Protein 7DE7 (pdb70)

Secondary structure (DSSP, 8-state):
-HHHHHHHHHHHHHHHHHHHHHS-HHHHHHHHHHHHHHHHH--HHHHHHHHHHH--STGGGGHHHHHHTTS-GGGHHHHHHHHHHHHHHHHHHHHT-/-HHHHHHHHHHHHHHHHHHHHHS-HHHHHHHHHHHHHHHHH--HHHHHHHHHHH--SHHHHTHHHHHHTTS-GGGHHHHHHHHHHHHHHHHH-

Sequence (190 aa):
VNEQVQAWESRRPLIQDLARRLLTDDEVLAVTRHCSRYVHEGGVEDLVRPLLAILDRPTKLLLLRDIRSVVAPTDLGRFDSMVVMPVELEAFEALKSRVNEQVQAWESRRPLIQDLARRLLTDDEVLAVTRHCSRYVHEGGVEDLVRPLLAILDRPTKLLLLRDIRSVVAPTDLGRFDSMVMPVELEAFEA

Nearest PDB structures (foldseek):
  7de7-assembly2_B  TM=1.011E+00  e=5.079E-13  Mus musculus
  7de7-assembly1_A  TM=1.005E+00  e=4.837E-12  Mus musculus
  3k1r-assembly1_A  TM=8.631E-01  e=5.312E-01  Homo sapiens
  2kbr-assembly1_A  TM=7.912E-01  e=6.217E-01  Homo sapiens
  2lsr-assembly1_A  TM=6.214E-01  e=5.598E-01  Homo sapiens

B-factor: mean 22.93, std 10.59, range [11.7, 83.51]

Foldseek 3Di:
DVVLQVLCVVCVVVLLVLCVVPAPPVVSVVLNVLLNCCLVPNDVVSSVPVQCVRQPALSSCVSVVSSLSSHDPVCNVVNCVRCVVVNVVNVVVVVVD/DVVLQVLCVVCVVVLLVLCVVPAPVVLSVVLNVLLNCCLVPNDLVSNQPVQCVRQPALSSCVSVVSSLSSHDPVCNVVNCVRCVVVVVVNVVD

Solvent-accessible surface area: 9805 Å² total; per-residue (Å²): 74,104,70,24,17,53,13,4,86,38,7,86,87,76,2,60,74,54,0,153,180,47,15,84,80,117,53,15,84,30,1,26,151,47,0,37,72,5,3,97,134,27,40,10,82,69,0,0,134,32,0,45,78,27,5,74,148,35,70,38,21,65,1,7,52,17,0,17,3,0,0,18,36,135,32,4,57,114,1,22,60,42,1,72,84,43,41,88,100,8,21,92,44,104,118,103,119,77,101,57,20,22,64,16,7,112,43,10,90,88,56,0,63,65,59,0,150,180,52,17,86,78,121,50,8,80,32,0,4,160,52,0,35,74,4,4,106,132,26,38,10,84,70,0,0,132,27,0,44,80,28,2,99,142,63,72,33,22,75,0,8,55,5,0,18,3,0,0,20,28,135,34,5,55,119,2,19,60,45,2,60,79,46,46,99,125,27,69,95,105

Radius of gyration: 16.09 Å; Cα contacts (8 Å, |Δi|>4): 169; chains: 2; bounding box: 36×42×38 Å

InterPro domains:
  IPR001478 PDZ domain [PF00595] (87-161)
  IPR001478 PDZ domain [PF00595] (222-288)
  IPR001478 PDZ domain [PF00595] (859-930)
  IPR001478 PDZ domain [PS50106] (86-156)
  IPR001478 PDZ domain [PS50106] (210-279)
  IPR001478 PDZ domain [PS50106] (858-930)
  IPR001478 PDZ domain [SM00228] (95-167)
  IPR001478 PDZ domain [SM00228] (220-292)
  IPR001478 PDZ domain [SM00228] (866-947)
  IPR036034 PDZ superfamily [G3DSA:2.30.42.10] (73-188)
  IPR036034 PDZ superfamily [G3DSA:2.30.42.10] (192-314)
  IPR036034 PDZ superfamily [G3DSA:2.30.42.10] (846-949)
  IPR036034 PDZ superfamily [SSF50156] (80-181)
  IPR036034 PDZ superfamily [SSF50156] (203-307)
  IPR036034 PDZ superfamily [SSF50156] (850-946)
  IPR042786 PDZD7, Harmonin N-like domain [cd07358] (554-631)
  IPR051844 Sensory Perception USH2 Complex Protein [PTHR23116] (1-946)

GO terms:
  GO:0032420 stereocilium (C, IDA)
  GO:0002141 stereocilia ankle link (C, IDA)
  GO:0002142 stereocilia ankle link complex (C, IDA)
  GO:0005515 protein binding (F, IPI)
  GO:1990696 USH2 complex (C, IDA)
  GO:0045184 establishment of protein localization (P, IMP)
  GO:0050910 detection of mechanical stimulus involved in sensory perception of sound (P, IMP)
  GO:0060088 auditory receptor cell stereocilium organization (P, IMP)
  GO:0060117 auditory receptor cell development (P, IMP)
  GO:0042802 identical protein binding (F, IPI)

Structure (mmCIF, N/CA/C/O backbone):
data_7DE7
#
_entry.id   7DE7
#
_cell.length_a   32.782
_cell.length_b   75.005
_cell.length_c   42.939
_cell.angle_alpha   90.000
_cell.angle_beta   103.100
_cell.angle_gamma   90.000
#
_symmetry.space_group_name_H-M   'P 1 21 1'
#
loop_
_entity.id
_entity.type
_entity.pdbx_description
1 polymer 'PDZ domain-containing protein 7'
2 non-polymer (2R)-2-{[(2R)-2-{[(2S)-2-{[(2R)-2-hydroxypropyl]oxy}propyl]oxy}propyl]oxy}propan-1-ol
3 water water
#
loop_
_atom_site.group_PDB
_atom_site.id
_atom_site.type_symbol
_atom_site.label_atom_id
_atom_site.label_alt_id
_atom_site.label_comp_id
_atom_site.label_asym_id
_atom_site.label_entity_id
_atom_site.label_seq_id
_atom_site.pdbx_PDB_ins_code
_atom_site.Cartn_x
_atom_site.Cartn_y
_atom_site.Cartn_z
_atom_site.occupancy
_atom_site.B_iso_or_equiv
_atom_site.auth_seq_id
_atom_site.auth_comp_id
_atom_site.auth_asym_id
_atom_site.auth_atom_id
_atom_site.pdbx_PDB_model_num
ATOM 1 N N . VAL A 1 6 ? -4.525 75.754 -0.040 1.00 75.39 547 VAL A N 1
ATOM 2 C CA . VAL A 1 6 ? -3.113 75.366 -0.311 1.00 46.06 547 VAL A CA 1
ATOM 3 C C . VAL A 1 6 ? -2.265 76.474 0.243 1.00 31.01 547 VAL A C 1
ATOM 4 O O . VAL A 1 6 ? -1.679 76.224 1.231 1.00 22.87 547 VAL A O 1
ATOM 6 N N . ASN A 1 7 ? -2.495 77.709 -0.227 1.00 47.00 548 ASN A N 1
ATOM 7 C CA . ASN A 1 7 ? -1.568 78.821 0.080 1.00 35.39 548 ASN A CA 1
ATOM 8 C C . ASN A 1 7 ? -1.250 78.974 1.566 1.00 24.54 548 ASN A C 1
ATOM 9 O O . ASN A 1 7 ? -0.097 78.985 1.846 1.00 24.32 548 ASN A O 1
ATOM 14 N N . GLU A 1 8 ? -2.238 79.025 2.455 1.00 21.48 549 GLU A N 1
ATOM 15 C CA . GLU A 1 8 ? -1.867 79.221 3.877 1.00 19.01 549 GLU A CA 1
ATOM 16 C C . GLU A 1 8 ? -1.115 77.992 4.389 1.00 18.65 549 GLU A C 1
ATOM 17 O O . GLU A 1 8 ? -0.227 78.149 5.205 1.00 19.73 549 GLU A O 1
ATOM 23 N N . GLN A 1 9 ? -1.551 76.813 3.965 1.00 17.49 550 GLN A N 1
ATOM 24 C CA . GLN A 1 9 ? -0.890 75.551 4.378 1.00 14.83 550 GLN A CA 1
ATOM 25 C C . GLN A 1 9 ? 0.511 75.463 3.763 1.00 15.46 550 GLN A C 1
ATOM 26 O O . GLN A 1 9 ? 1.417 75.018 4.424 1.00 17.44 550 GLN A O 1
ATOM 32 N N . VAL A 1 10 ? 0.626 75.872 2.505 1.00 18.01 551 VAL A N 1
ATOM 33 C CA . VAL A 1 10 ? 1.958 75.893 1.844 1.00 18.08 551 VAL A CA 1
ATOM 34 C C . VAL A 1 10 ? 2.868 76.880 2.572 1.00 18.49 551 VAL A C 1
ATOM 35 O O . VAL A 1 10 ? 4.012 76.568 2.773 1.00 15.70 551 VAL A O 1
ATOM 39 N N . GLN A 1 11 ? 2.320 78.026 2.942 1.00 17.30 552 GLN A N 1
ATOM 40 C CA . GLN A 1 11 ? 3.125 79.008 3.693 1.00 17.44 552 GLN A CA 1
ATOM 41 C C . GLN A 1 11 ? 3.535 78.423 5.045 1.00 18.60 552 GLN A C 1
ATOM 42 O O . GLN A 1 11 ? 4.666 78.611 5.439 1.00 18.57 552 GLN A O 1
ATOM 48 N N . ALA A 1 12 ? 2.605 77.747 5.714 1.00 14.92 553 ALA A N 1
ATOM 49 C CA . ALA A 1 12 ? 2.938 77.146 7.003 1.00 14.49 553 ALA A CA 1
ATOM 50 C C . ALA A 1 12 ? 4.021 76.094 6.851 1.00 17.60 553 ALA A C 1
ATOM 51 O O . ALA A 1 12 ? 4.911 75.981 7.701 1.00 15.88 553 ALA A O 1
ATOM 53 N N . TRP A 1 13 ? 3.937 75.298 5.785 1.00 17.71 554 TRP A N 1
ATOM 54 C CA . TRP A 1 13 ? 4.945 74.277 5.514 1.00 15.51 554 TRP A CA 1
ATOM 55 C C . TRP A 1 13 ? 6.290 74.910 5.196 1.00 18.54 554 TRP A C 1
ATOM 56 O O . TRP A 1 13 ? 7.324 74.488 5.720 1.00 17.07 554 TRP A O 1
ATOM 67 N N . GLU A 1 14 ? 6.299 75.941 4.356 1.00 15.71 555 GLU A N 1
ATOM 68 C CA . GLU A 1 14 ? 7.582 76.538 3.997 1.00 16.63 555 GLU A CA 1
ATOM 69 C C . GLU A 1 14 ? 8.262 77.170 5.203 1.00 19.28 555 GLU A C 1
ATOM 70 O O . GLU A 1 14 ? 9.496 77.138 5.305 1.00 19.57 555 GLU A O 1
ATOM 76 N N . SER A 1 15 ? 7.482 77.696 6.147 1.00 16.62 556 SER A N 1
ATOM 77 C CA . SER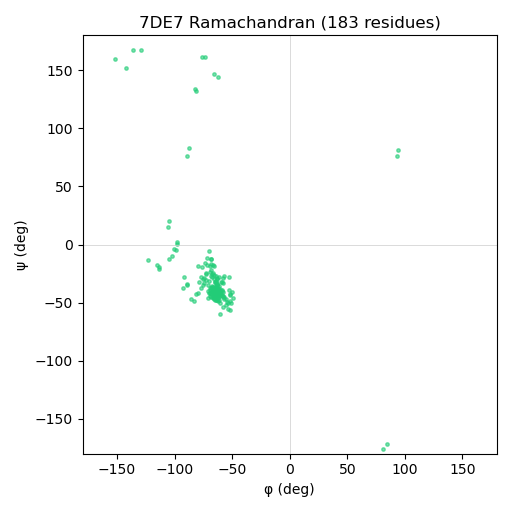 A 1 15 ? 8.058 78.290 7.347 1.00 17.67 556 SER A CA 1
ATOM 78 C C . SER A 1 15 ? 8.514 77.252 8.364 1.00 19.01 556 SER A C 1
ATOM 79 O O . SER A 1 15 ? 9.424 77.531 9.152 1.00 20.36 556 SER A O 1
ATOM 82 N N . ARG A 1 16 ? 7.892 76.068 8.386 1.00 15.69 557 ARG A N 1
ATOM 83 C CA . ARG A 1 16 ? 8.249 75.045 9.361 1.00 14.86 557 ARG A CA 1
ATOM 84 C C . ARG A 1 16 ? 9.111 73.932 8.789 1.00 16.86 557 ARG A C 1
ATOM 85 O O . ARG A 1 16 ? 9.631 73.117 9.564 1.00 17.91 557 ARG A O 1
ATOM 93 N N . ARG A 1 17 ? 9.274 73.886 7.469 1.00 18.91 558 ARG A N 1
ATOM 94 C CA . ARG A 1 17 ? 10.101 72.861 6.842 1.00 18.26 558 ARG A CA 1
ATOM 95 C C . ARG A 1 17 ? 11.499 72.758 7.439 1.00 20.33 558 ARG A C 1
ATOM 96 O O . ARG A 1 17 ? 11.954 71.623 7.663 1.00 17.73 558 ARG A O 1
ATOM 104 N N . PRO A 1 18 ? 12.218 73.856 7.734 1.00 24.00 559 PRO A N 1
ATOM 105 C CA . PRO A 1 18 ? 13.550 73.691 8.344 1.00 18.51 559 PRO A CA 1
ATOM 106 C C . PRO A 1 18 ? 13.535 72.977 9.682 1.00 19.23 559 PRO A C 1
ATOM 107 O O . PRO A 1 18 ? 14.431 72.164 9.941 1.00 18.81 559 PRO A O 1
ATOM 111 N N . LEU A 1 19 ? 12.549 73.262 10.541 1.00 18.76 560 LEU A N 1
ATOM 112 C CA . LEU A 1 19 ? 12.426 72.554 11.812 1.00 16.62 560 LEU A CA 1
ATOM 113 C C . LEU A 1 19 ? 12.045 71.098 11.593 1.00 19.81 560 LEU A C 1
ATOM 114 O O . LEU A 1 19 ? 12.602 70.194 12.230 1.00 17.28 560 LEU A O 1
ATOM 119 N N . ILE A 1 20 ? 11.073 70.857 10.723 1.00 16.71 561 ILE A N 1
ATOM 120 C CA . ILE A 1 20 ? 10.587 69.469 10.503 1.00 16.97 561 ILE A CA 1
ATOM 121 C C . ILE A 1 20 ? 11.725 68.635 9.917 1.00 17.09 561 ILE A C 1
ATOM 122 O O . ILE A 1 20 ? 11.968 67.557 10.416 1.00 17.23 561 ILE A O 1
ATOM 127 N N . GLN A 1 21 ? 12.391 69.173 8.902 1.00 15.73 562 GLN A N 1
ATOM 128 C CA . GLN A 1 21 ? 13.460 68.415 8.261 1.00 18.99 562 GLN A CA 1
ATOM 129 C C . GLN A 1 21 ? 14.636 68.217 9.198 1.00 15.77 562 GLN A C 1
ATOM 130 O O . GLN A 1 21 ? 15.259 67.143 9.196 1.00 17.29 562 GLN A O 1
ATOM 136 N N . ASP A 1 22 ? 14.946 69.217 10.027 1.00 13.49 563 ASP A N 1
ATOM 137 C CA . ASP A 1 22 ? 16.059 69.053 10.963 1.00 19.33 563 ASP A CA 1
ATOM 138 C C . ASP A 1 22 ? 15.749 67.976 11.999 1.00 17.61 563 ASP A C 1
ATOM 139 O O . ASP A 1 22 ? 16.578 67.100 12.271 1.00 19.29 563 ASP A O 1
ATOM 144 N N . LEU A 1 23 ? 14.550 68.013 12.585 1.00 16.53 564 LEU A N 1
ATOM 145 C CA . LEU A 1 23 ? 14.190 66.975 13.543 1.00 16.42 564 LEU A CA 1
ATOM 146 C C . LEU A 1 23 ? 14.094 65.612 12.864 1.00 20.18 564 LEU A C 1
ATOM 147 O O . LEU A 1 23 ? 14.540 64.597 13.418 1.00 16.97 564 LEU A O 1
ATOM 152 N N . ALA A 1 24 ? 13.514 65.569 11.659 1.00 15.53 565 ALA A N 1
ATOM 153 C CA . ALA A 1 24 ? 13.370 64.297 10.961 1.00 16.39 565 ALA A CA 1
ATOM 154 C C . ALA A 1 24 ? 14.722 63.644 10.739 1.00 18.05 565 ALA A C 1
ATOM 155 O O . ALA A 1 24 ? 14.861 62.426 10.888 1.00 19.78 565 ALA A O 1
ATOM 157 N N . ARG A 1 25 ? 15.737 64.442 10.397 1.00 15.51 566 ARG A N 1
ATOM 158 C CA . ARG A 1 25 ? 17.034 63.853 10.093 1.00 16.73 566 ARG A CA 1
ATOM 159 C C . ARG A 1 25 ? 17.716 63.347 11.352 1.00 21.02 566 ARG A C 1
ATOM 160 O O . ARG A 1 25 ? 18.556 62.442 11.273 1.00 25.09 566 ARG A O 1
ATOM 168 N N . ARG A 1 26 ? 17.366 63.903 12.515 1.00 17.46 567 ARG A N 1
ATOM 169 C CA . ARG A 1 26 ? 17.908 63.400 13.770 1.00 20.05 567 ARG A CA 1
ATOM 170 C C . ARG A 1 26 ? 17.257 62.092 14.201 1.00 24.36 567 ARG A C 1
ATOM 171 O O . ARG A 1 26 ? 17.834 61.369 15.017 1.00 25.67 567 ARG A O 1
ATOM 179 N N . LEU A 1 27 ? 16.072 61.774 13.674 1.00 20.80 568 LEU A N 1
ATOM 180 C CA . LEU A 1 27 ? 15.320 60.603 14.102 1.00 20.24 568 LEU A CA 1
ATOM 181 C C . LEU A 1 27 ? 15.180 59.522 13.041 1.00 21.61 568 LEU A C 1
ATOM 182 O O . LEU A 1 27 ? 14.917 58.366 13.398 1.00 23.59 568 LEU A O 1
ATOM 187 N N . LEU A 1 28 ? 15.336 59.861 11.762 1.00 16.70 569 LEU A N 1
ATOM 188 C CA . LEU A 1 28 ? 15.017 58.968 10.653 1.00 19.99 569 LEU A CA 1
ATOM 189 C C . LEU A 1 28 ? 16.201 58.896 9.706 1.00 21.57 569 LEU A C 1
ATOM 190 O O . LEU A 1 28 ? 17.117 59.712 9.771 1.00 20.10 569 LEU A O 1
ATOM 195 N N . THR A 1 29 ? 16.159 57.926 8.800 1.00 18.82 570 THR A N 1
ATOM 196 C CA . THR A 1 29 ? 17.160 57.864 7.742 1.00 19.98 570 THR A CA 1
ATOM 197 C C . THR A 1 29 ? 16.890 58.954 6.708 1.00 19.50 570 THR A C 1
ATOM 198 O O . THR A 1 29 ? 15.795 59.517 6.639 1.00 18.89 570 THR A O 1
ATOM 202 N N . ASP A 1 30 ? 17.916 59.274 5.909 1.00 18.77 571 ASP A N 1
ATOM 203 C CA . ASP A 1 30 ? 17.730 60.290 4.874 1.00 18.02 571 ASP A CA 1
ATOM 204 C C . ASP A 1 30 ? 16.618 59.909 3.905 1.00 21.66 571 ASP A C 1
ATOM 205 O O . ASP A 1 30 ? 15.850 60.774 3.468 1.00 19.68 571 ASP A O 1
ATOM 210 N N . ASP A 1 31 ? 16.524 58.624 3.543 1.00 20.56 572 ASP A N 1
ATOM 211 C CA . ASP A 1 31 ? 15.444 58.201 2.655 1.00 21.08 572 ASP A CA 1
ATOM 212 C C . ASP A 1 31 ? 14.088 58.446 3.301 1.00 17.49 572 ASP A C 1
ATOM 213 O O . ASP A 1 31 ? 13.125 58.832 2.623 1.00 19.60 572 ASP A O 1
ATOM 218 N N . GLU A 1 32 ? 13.994 58.228 4.612 1.00 16.14 573 GLU A N 1
ATOM 219 C CA . GLU A 1 32 ? 12.728 58.476 5.298 1.00 17.83 573 GLU A CA 1
ATOM 220 C C . GLU A 1 32 ? 12.446 59.971 5.395 1.00 16.83 573 GLU A C 1
ATOM 221 O O . GLU A 1 32 ? 11.285 60.391 5.344 1.00 15.65 573 GLU A O 1
ATOM 227 N N . VAL A 1 33 ? 13.487 60.790 5.561 1.00 15.95 574 VAL A N 1
ATOM 228 C CA . VAL A 1 33 ? 13.278 62.240 5.583 1.00 15.79 574 VAL A CA 1
ATOM 229 C C . VAL A 1 33 ? 12.729 62.710 4.244 1.00 17.20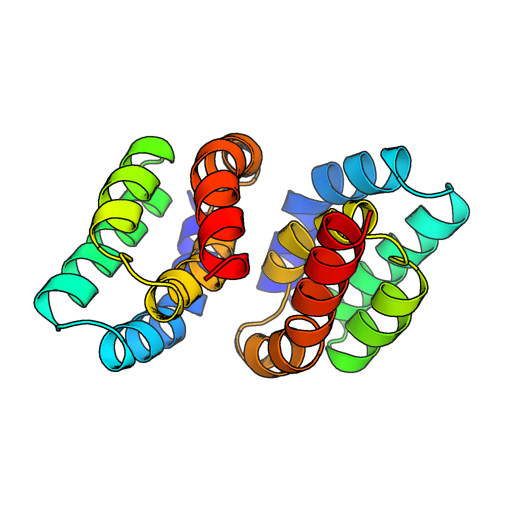 574 VAL A C 1
ATOM 230 O O . VAL A 1 33 ? 11.807 63.531 4.184 1.00 17.04 574 VAL A O 1
ATOM 234 N N . LEU A 1 34 ? 13.280 62.187 3.149 1.00 17.37 575 LEU A N 1
ATOM 235 C CA . LEU A 1 34 ? 12.757 62.518 1.827 1.00 16.02 575 LEU A CA 1
ATOM 236 C C . LEU A 1 34 ? 11.297 62.090 1.683 1.00 19.44 575 LEU A C 1
ATOM 237 O O . LEU A 1 34 ? 10.483 62.823 1.112 1.00 18.59 575 LEU A O 1
ATOM 242 N N . ALA A 1 35 ? 10.942 60.906 2.192 1.00 17.05 576 ALA A N 1
ATOM 243 C CA . ALA A 1 35 ? 9.545 60.477 2.124 1.00 17.91 576 ALA A CA 1
ATOM 244 C C . ALA A 1 35 ? 8.639 61.409 2.924 1.00 18.43 576 ALA A C 1
ATOM 245 O O . ALA A 1 35 ? 7.592 61.844 2.431 1.00 19.26 576 ALA A O 1
ATOM 247 N N . VAL A 1 36 ? 9.015 61.734 4.150 1.00 16.53 577 VAL A N 1
ATOM 248 C CA . VAL A 1 36 ? 8.210 62.674 4.975 1.00 16.44 577 VAL A CA 1
ATOM 249 C C . VAL A 1 36 ? 8.060 64.006 4.228 1.00 17.45 577 VAL A C 1
ATOM 250 O O . VAL A 1 36 ? 6.958 64.521 4.172 1.00 17.80 577 VAL A O 1
ATOM 254 N N . THR A 1 37 ? 9.172 64.509 3.701 1.00 17.05 578 THR A N 1
ATOM 255 C CA . THR A 1 37 ? 9.110 65.783 2.993 1.00 14.08 578 THR A CA 1
ATOM 256 C C . THR A 1 37 ? 8.138 65.710 1.823 1.00 16.15 578 THR A C 1
ATOM 257 O O . THR A 1 37 ? 7.345 66.631 1.601 1.00 18.92 578 THR A O 1
ATOM 261 N N . ARG A 1 38 ? 8.179 64.615 1.068 1.00 17.44 579 ARG A N 1
ATOM 262 C CA . ARG A 1 38 ? 7.302 64.481 -0.090 1.00 16.38 579 ARG A CA 1
ATOM 263 C C . ARG A 1 38 ? 5.843 64.383 0.327 1.00 16.41 579 ARG A C 1
ATOM 264 O O . ARG A 1 38 ? 4.967 64.969 -0.322 1.00 19.32 579 ARG A O 1
ATOM 272 N N . HIS A 1 39 ? 5.557 63.648 1.404 1.00 15.01 580 HIS A N 1
ATOM 273 C CA . HIS A 1 39 ? 4.168 63.549 1.858 1.00 13.69 580 HIS A CA 1
ATOM 274 C C . HIS A 1 39 ? 3.636 64.892 2.330 1.00 16.77 580 HIS A C 1
ATOM 275 O O . HIS A 1 39 ? 2.482 65.243 2.050 1.00 18.07 580 HIS A O 1
ATOM 282 N N . CYS A 1 40 ? 4.449 65.638 3.055 1.00 15.63 581 CYS A N 1
ATOM 283 C CA . CYS A 1 40 ? 3.995 66.952 3.561 1.00 13.24 581 CYS A CA 1
ATOM 284 C C . CYS A 1 40 ? 3.767 67.920 2.398 1.00 18.26 581 CYS A C 1
ATOM 285 O O . CYS A 1 40 ? 2.771 68.621 2.405 1.00 18.76 581 CYS A O 1
ATOM 288 N N . SER A 1 41 ? 4.719 67.963 1.473 1.00 15.73 582 SER A N 1
ATOM 289 C CA . SER A 1 41 ? 4.577 68.865 0.336 1.00 14.25 582 SER A CA 1
ATOM 290 C C . SER A 1 41 ? 3.353 68.506 -0.500 1.00 15.93 582 SER A C 1
ATOM 291 O O . SER A 1 41 ? 2.554 69.381 -0.857 1.00 16.77 582 SER A O 1
ATOM 294 N N . ARG A 1 42 ? 3.164 67.215 -0.789 1.00 16.22 583 ARG A N 1
ATOM 295 C CA . ARG A 1 42 ? 1.990 66.817 -1.554 1.00 17.34 583 ARG A CA 1
ATOM 296 C C . ARG A 1 42 ? 0.721 67.255 -0.851 1.00 16.11 583 ARG A C 1
ATOM 297 O O . ARG A 1 42 ? -0.195 67.785 -1.488 1.00 18.02 583 ARG A O 1
ATOM 305 N N . TYR A 1 43 ? 0.655 67.057 0.470 1.00 14.81 584 TYR A N 1
ATOM 306 C CA . TYR A 1 43 ? -0.568 67.410 1.185 1.00 12.30 584 TYR A CA 1
ATOM 307 C C . TYR A 1 43 ? -0.843 68.907 1.085 1.00 14.03 584 TYR A C 1
ATOM 308 O O . TYR A 1 43 ? -1.974 69.320 0.807 1.00 16.10 584 TYR A O 1
ATOM 317 N N . VAL A 1 44 ? 0.144 69.735 1.345 1.00 15.03 585 VAL A N 1
ATOM 318 C CA . VAL A 1 44 ? -0.171 71.192 1.407 1.00 15.12 585 VAL A CA 1
ATOM 319 C C . VAL A 1 44 ? -0.560 71.723 0.026 1.00 17.20 585 VAL A C 1
ATOM 320 O O . VAL A 1 44 ? -1.293 72.659 -0.027 1.00 18.18 585 VAL A O 1
ATOM 324 N N . HIS A 1 45 ? -0.047 71.101 -1.026 1.00 16.32 586 HIS A N 1
ATOM 325 C CA . HIS A 1 45 ? -0.316 71.584 -2.393 1.00 16.50 586 HIS A CA 1
ATOM 326 C C . HIS A 1 45 ? -1.544 70.913 -3.022 1.00 21.80 586 HIS A C 1
ATOM 327 O O . HIS A 1 45 ? -2.141 71.525 -3.887 1.00 21.01 586 HIS A O 1
ATOM 334 N N . GLU A 1 46 ? -1.870 69.695 -2.620 1.00 17.65 587 GLU A N 1
ATOM 335 C CA . GLU A 1 46 ? -2.942 68.926 -3.297 1.00 18.05 587 GLU A CA 1
ATOM 336 C C . GLU A 1 46 ? -4.056 68.480 -2.338 1.00 22.42 587 GLU A C 1
ATOM 337 O O . GLU A 1 46 ? -5.081 68.037 -2.830 1.00 21.37 587 GLU A O 1
ATOM 343 N N . GLY A 1 47 ? -3.835 68.576 -1.033 1.00 16.83 588 GLY A N 1
ATOM 344 C CA . GLY A 1 47 ? -4.859 68.158 -0.093 1.00 20.08 588 GLY A CA 1
ATOM 345 C C . GLY A 1 47 ? -4.884 66.658 0.128 1.00 18.00 588 GLY A C 1
ATOM 346 O O . GLY A 1 47 ? -4.071 65.900 -0.393 1.00 20.18 588 GLY A O 1
ATOM 347 N N . GLY A 1 48 ? -5.864 66.224 0.925 1.00 16.94 589 GLY A N 1
ATOM 348 C CA . GLY A 1 48 ? -6.046 64.815 1.230 1.00 17.91 589 GLY A CA 1
ATOM 349 C C . GLY A 1 48 ? -5.357 64.405 2.517 1.00 16.54 589 GLY A C 1
ATOM 350 O O . GLY A 1 48 ? -4.244 63.872 2.475 1.00 16.91 589 GLY A O 1
ATOM 351 N N . VAL A 1 49 ? -5.988 64.655 3.668 1.00 17.58 590 VAL A N 1
ATOM 352 C CA . VAL A 1 49 ? -5.243 64.504 4.918 1.00 15.56 590 VAL A CA 1
ATOM 353 C C . VAL A 1 49 ? -5.043 63.026 5.260 1.00 17.50 590 VAL A C 1
ATOM 354 O O . VAL A 1 49 ? -4.046 62.662 5.891 1.00 15.68 590 VAL A O 1
ATOM 358 N N . GLU A 1 50 ? -5.944 62.131 4.857 1.00 16.54 591 GLU A N 1
ATOM 359 C CA . GLU A 1 50 ? -5.710 60.694 5.150 1.00 14.81 591 GLU A CA 1
ATOM 360 C C . GLU A 1 50 ? -4.442 60.192 4.445 1.00 18.39 591 GLU A C 1
ATOM 361 O O . GLU A 1 50 ? -3.739 59.390 5.018 1.00 19.68 591 GLU A O 1
ATOM 367 N N . ASP A 1 51 ? -4.184 60.695 3.243 1.00 17.26 592 ASP A N 1
ATOM 368 C CA . ASP A 1 51 ? -3.008 60.271 2.448 1.00 19.08 592 ASP A CA 1
ATOM 369 C C . ASP A 1 51 ? -1.728 60.861 3.035 1.00 19.25 592 ASP A C 1
ATOM 370 O O . ASP A 1 51 ? -0.675 60.395 2.670 1.00 18.71 592 ASP A O 1
ATOM 375 N N . LEU A 1 52 ? -1.851 61.864 3.885 1.00 15.78 593 LEU A N 1
ATOM 376 C CA . LEU A 1 52 ? -0.661 62.380 4.602 1.00 16.00 593 LEU A CA 1
ATOM 377 C C . LEU A 1 52 ? -0.405 61.507 5.832 1.00 19.10 593 LEU A C 1
ATOM 378 O O . LEU A 1 52 ? 0.686 61.016 5.985 1.00 17.38 593 LEU A O 1
ATOM 383 N N . VAL A 1 53 ? -1.458 61.260 6.607 1.00 16.68 594 VAL A N 1
ATOM 384 C CA . VAL A 1 53 ? -1.263 60.588 7.917 1.00 14.34 594 VAL A CA 1
ATOM 385 C C . VAL A 1 53 ? -0.892 59.109 7.772 1.00 15.28 594 VAL A C 1
ATOM 386 O O . VAL A 1 53 ? -0.007 58.666 8.473 1.00 16.81 594 VAL A O 1
ATOM 390 N N . ARG A 1 54 ? -1.602 58.401 6.917 1.00 16.86 595 ARG A N 1
ATOM 391 C CA . ARG A 1 54 ? -1.377 56.944 6.813 1.00 18.32 595 ARG A CA 1
ATOM 392 C C . ARG A 1 54 ? 0.107 56.605 6.596 1.00 19.92 595 ARG A C 1
ATOM 393 O O . ARG A 1 54 ? 0.644 55.849 7.384 1.00 20.06 595 ARG A O 1
ATOM 401 N N . PRO A 1 55 ? 0.807 57.123 5.568 1.00 21.62 596 PRO A N 1
ATOM 402 C CA . PRO A 1 55 ? 2.222 56.828 5.436 1.00 21.56 596 PRO A CA 1
ATOM 403 C C . PRO A 1 55 ? 3.120 57.356 6.568 1.00 18.81 596 PRO A C 1
ATOM 404 O O . PRO A 1 55 ? 4.076 56.741 6.872 1.00 17.31 596 PRO A O 1
ATOM 408 N N . LEU A 1 56 ? 2.748 58.484 7.161 1.00 17.35 597 LEU A N 1
ATOM 409 C CA . LEU A 1 56 ? 3.541 59.000 8.302 1.00 18.03 597 LEU A CA 1
ATOM 410 C C . LEU A 1 56 ? 3.460 58.027 9.489 1.00 17.81 597 LEU A C 1
ATOM 411 O O . LEU A 1 56 ? 4.442 57.809 10.122 1.00 17.91 597 LEU A O 1
ATOM 416 N N . LEU A 1 57 ? 2.288 57.460 9.728 1.00 16.49 598 LEU A N 1
ATOM 417 C CA . LEU A 1 57 ? 2.151 56.557 10.892 1.00 16.69 598 LEU A CA 1
ATOM 418 C C . LEU A 1 57 ? 2.970 55.276 10.683 1.00 18.85 598 LEU A C 1
ATOM 419 O O . LEU A 1 57 ? 3.405 54.697 11.654 1.00 19.13 598 LEU A O 1
ATOM 424 N N . ALA A 1 58 ? 3.215 54.924 9.428 1.00 18.81 599 ALA A N 1
ATOM 425 C CA . ALA A 1 58 ? 4.067 53.752 9.146 1.00 17.47 599 ALA A CA 1
ATOM 426 C C . ALA A 1 58 ? 5.549 54.104 9.310 1.00 19.72 599 ALA A C 1
ATOM 427 O O . ALA A 1 58 ? 6.304 53.250 9.734 1.00 22.10 599 ALA A O 1
ATOM 429 N N . ILE A 1 59 ? 5.911 55.342 9.010 1.00 17.82 600 ILE A N 1
ATOM 430 C CA . ILE A 1 59 ? 7.306 55.747 9.185 1.00 14.51 600 ILE A CA 1
ATOM 431 C C . ILE A 1 59 ? 7.606 56.064 10.640 1.00 16.10 600 ILE A C 1
ATOM 432 O O . ILE A 1 59 ? 8.681 55.728 11.159 1.00 18.06 600 ILE A O 1
ATOM 437 N N . LEU A 1 60 ? 6.688 56.759 11.308 1.00 13.38 601 LEU A N 1
ATOM 438 C CA . LEU A 1 60 ? 6.927 57.236 12.667 1.00 14.70 601 LEU A CA 1
ATOM 439 C C . LEU A 1 60 ? 6.495 56.112 13.604 1.00 16.17 601 LEU A C 1
ATOM 440 O O . LEU A 1 60 ? 5.381 56.078 14.132 1.00 19.47 601 LEU A O 1
ATOM 445 N N . ASP A 1 61 ? 7.411 55.165 13.787 1.00 16.51 602 ASP A N 1
ATOM 446 C CA . ASP A 1 61 ? 7.108 53.886 14.410 1.00 22.00 602 ASP A CA 1
ATOM 447 C C . ASP A 1 61 ? 7.635 53.761 15.834 1.00 21.07 602 ASP A C 1
ATOM 448 O O . ASP A 1 61 ? 7.711 52.645 16.362 1.00 22.93 602 ASP A O 1
ATOM 453 N N . ARG A 1 62 ? 8.014 54.868 16.460 1.00 19.71 603 ARG A N 1
ATOM 454 C CA . ARG A 1 62 ? 8.463 54.903 17.840 1.00 18.18 603 ARG A CA 1
ATOM 455 C C . ARG A 1 62 ? 7.936 56.185 18.465 1.00 18.85 603 ARG A C 1
ATOM 456 O O . ARG A 1 62 ? 7.717 57.177 17.757 1.00 19.62 603 ARG A O 1
ATOM 464 N N . PRO A 1 63 ? 7.716 56.193 19.781 1.00 18.13 604 PRO A N 1
ATOM 465 C CA . PRO A 1 63 ? 7.219 57.410 20.436 1.00 20.32 604 PRO A CA 1
ATOM 466 C C . PRO A 1 63 ? 7.982 58.671 20.088 1.00 21.52 604 PRO A C 1
ATOM 467 O O . PRO A 1 63 ? 7.354 59.690 19.786 1.00 21.90 604 PRO A O 1
ATOM 471 N N . THR A 1 64 ? 9.317 58.642 20.112 1.00 20.56 605 THR A N 1
ATOM 472 C CA . THR A 1 64 ? 10.068 59.861 19.826 1.00 20.57 605 THR A CA 1
ATOM 473 C C . THR A 1 64 ? 9.847 60.336 18.398 1.00 15.92 605 THR A C 1
ATOM 474 O O . THR A 1 64 ? 9.821 61.551 18.146 1.00 18.97 605 THR A O 1
ATOM 478 N N . LYS A 1 65 ? 9.680 59.401 17.451 1.00 17.95 606 LYS A N 1
ATOM 479 C CA . LYS A 1 65 ? 9.460 59.798 16.063 1.00 14.04 606 LYS A CA 1
ATOM 480 C C . LYS A 1 65 ? 8.132 60.519 15.902 1.00 14.94 606 LYS A C 1
ATOM 481 O O . LYS A 1 65 ? 7.976 61.339 14.989 1.00 15.44 606 LYS A O 1
ATOM 487 N N . LEU A 1 66 ? 7.182 60.250 16.774 1.00 16.66 607 LEU A N 1
ATOM 488 C CA . LEU A 1 66 ? 5.862 60.934 16.690 1.00 14.19 607 LEU A CA 1
ATOM 489 C C . LEU A 1 66 ? 5.965 62.427 17.019 1.00 15.04 607 LEU A C 1
ATOM 490 O O . LEU A 1 66 ? 5.025 63.144 16.753 1.00 16.91 607 LEU A O 1
ATOM 495 N N . LEU A 1 67 ? 7.087 62.852 17.570 1.00 16.25 608 LEU A N 1
ATOM 496 C CA . LEU A 1 67 ? 7.292 64.296 17.811 1.00 17.02 608 LEU A CA 1
ATOM 497 C C . LEU A 1 67 ? 7.155 65.073 16.499 1.00 14.47 608 LEU A C 1
ATOM 498 O O . LEU A 1 67 ? 6.802 66.226 16.555 1.00 16.33 608 LEU A O 1
ATOM 503 N N . LEU A 1 68 ? 7.444 64.425 15.373 1.00 14.60 609 LEU A N 1
ATOM 504 C CA . LEU A 1 68 ? 7.369 65.132 14.072 1.00 14.31 609 LEU A CA 1
ATOM 505 C C . LEU A 1 68 ? 5.928 65.569 13.765 1.00 15.27 609 LEU A C 1
ATOM 506 O O . LEU A 1 68 ? 5.774 66.541 13.079 1.00 18.00 609 LEU A O 1
ATOM 511 N N . LEU A 1 69 ? 4.935 64.860 14.297 1.00 14.73 610 LEU A N 1
ATOM 512 C CA . LEU A 1 69 ? 3.514 65.190 14.010 1.00 12.22 610 LEU A CA 1
ATOM 513 C C . LEU A 1 69 ? 3.080 66.519 14.645 1.00 15.49 610 LEU A C 1
ATOM 514 O O . LEU A 1 69 ? 2.094 67.058 14.221 1.00 15.48 610 LEU A O 1
ATOM 519 N N . ARG A 1 70 ? 3.832 66.992 15.634 1.00 17.60 611 ARG A N 1
ATOM 520 C CA . ARG A 1 70 ? 3.502 68.279 16.284 1.00 16.55 611 ARG A CA 1
ATOM 521 C C . ARG A 1 70 ? 3.540 69.419 15.269 1.00 16.22 611 ARG A C 1
ATOM 522 O O . ARG A 1 70 ? 2.557 70.082 15.102 1.00 16.37 611 ARG A O 1
ATOM 530 N N . ASP A 1 71 ? 4.698 69.615 14.657 1.00 16.12 612 ASP A N 1
ATOM 531 C CA . ASP A 1 71 ? 4.839 70.707 13.664 1.00 15.66 612 ASP A CA 1
ATOM 532 C C . ASP A 1 71 ? 4.060 70.404 12.379 1.00 13.40 612 ASP A C 1
ATOM 533 O O . ASP A 1 71 ? 3.562 71.318 11.763 1.00 16.03 612 ASP A O 1
ATOM 538 N N . ILE A 1 72 ? 3.936 69.132 12.031 1.00 15.12 613 ILE A N 1
ATOM 539 C CA . ILE A 1 72 ? 3.136 68.776 10.827 1.00 12.67 613 ILE A CA 1
ATOM 540 C C . ILE A 1 72 ? 1.654 69.186 11.016 1.00 13.57 613 ILE A C 1
ATOM 541 O O . ILE A 1 72 ? 1.041 69.627 10.085 1.00 14.22 613 ILE A O 1
ATOM 546 N N . ARG A 1 73 ? 1.151 69.095 12.242 1.00 13.69 614 ARG A N 1
ATOM 547 C CA . ARG A 1 73 ? -0.282 69.433 12.454 1.00 15.30 614 ARG A CA 1
ATOM 548 C C . ARG A 1 73 ? -0.507 70.917 12.113 1.00 15.51 614 ARG A C 1
ATOM 549 O O . ARG A 1 73 ? -1.582 71.272 11.722 1.00 13.07 614 ARG A O 1
ATOM 557 N N . SER A 1 74 ? 0.528 71.719 12.299 1.00 12.86 615 SER A N 1
ATOM 558 C CA . SER A 1 74 ? 0.410 73.169 12.021 1.00 12.42 615 SER A CA 1
ATOM 559 C C . SER A 1 74 ? 0.204 73.462 10.526 1.00 14.31 615 SER A C 1
ATOM 560 O O . SER A 1 74 ? -0.254 74.536 10.214 1.00 16.70 615 SER A O 1
ATOM 563 N N . VAL A 1 75 ? 0.517 72.499 9.661 1.00 13.08 616 VAL A N 1
ATOM 564 C CA . VAL A 1 75 ? 0.364 72.707 8.192 1.00 13.01 616 VAL A CA 1
ATOM 565 C C . VAL A 1 75 ? -0.946 72.108 7.690 1.00 18.47 616 VAL A C 1
ATOM 566 O O . VAL A 1 75 ? -1.209 72.206 6.530 1.00 16.34 616 VAL A O 1
ATOM 570 N N . VAL A 1 76 ? -1.724 71.528 8.598 1.00 14.67 617 VAL A N 1
ATOM 571 C CA . VAL A 1 76 ? -3.024 70.891 8.242 1.00 14.95 617 VAL A CA 1
ATOM 572 C C . VAL A 1 76 ? -4.122 71.950 8.136 1.00 16.56 617 VAL A C 1
ATOM 573 O O . VAL A 1 76 ? -4.235 72.777 9.011 1.00 15.84 617 VAL A O 1
ATOM 577 N N . ALA A 1 77 ? -4.877 71.879 7.047 1.00 14.14 618 ALA A N 1
ATOM 578 C CA . ALA A 1 77 ? -5.911 72.877 6.853 1.00 15.60 618 ALA A CA 1
ATOM 579 C C . ALA A 1 77 ? -6.973 72.734 7.939 1.00 16.48 618 ALA A C 1
ATOM 580 O O . ALA A 1 77 ? -7.245 71.625 8.401 1.00 15.52 618 ALA A O 1
ATOM 582 N N . PRO A 1 78 ? -7.582 73.846 8.360 1.00 16.77 619 PRO A N 1
ATOM 583 C CA . PRO A 1 78 ? -8.588 73.790 9.433 1.00 15.70 619 PRO A CA 1
ATOM 584 C C . PRO A 1 78 ? -9.670 72.740 9.212 1.00 17.36 619 PRO A C 1
ATOM 585 O O . PRO A 1 78 ? -10.033 72.033 10.161 1.00 16.47 619 PRO A O 1
ATOM 589 N N . THR A 1 79 ? -10.170 72.588 7.981 1.00 15.28 620 THR A N 1
ATOM 590 C CA . THR A 1 79 ? -11.235 71.613 7.759 1.00 15.45 620 THR A CA 1
ATOM 591 C C . THR A 1 79 ? -10.761 70.172 7.843 1.00 16.27 620 THR A C 1
ATOM 592 O O . THR A 1 79 ? -11.606 69.267 7.860 1.00 19.45 620 THR A O 1
ATOM 596 N N . ASP A 1 80 ? -9.444 69.937 7.872 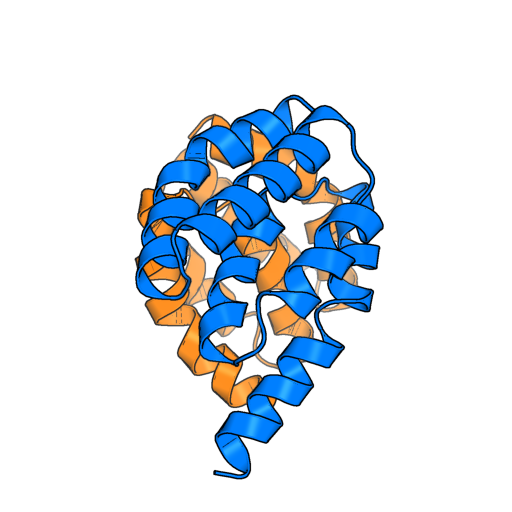1.00 15.97 621 ASP A N 1
ATOM 597 C CA . ASP A 1 80 ? -8.859 68.602 7.954 1.00 15.93 621 ASP A CA 1
ATOM 598 C C . ASP A 1 80 ? -8.428 68.217 9.365 1.00 13.98 621 ASP A C 1
ATOM 599 O O . ASP A 1 80 ? -7.992 67.080 9.571 1.00 14.56 621 ASP A O 1
ATOM 604 N N . LEU A 1 81 ? -8.531 69.122 10.330 1.00 12.79 622 LEU A N 1
ATOM 605 C CA . LEU A 1 81 ? -7.936 68.859 11.638 1.00 16.47 622 LEU A CA 1
ATOM 606 C C 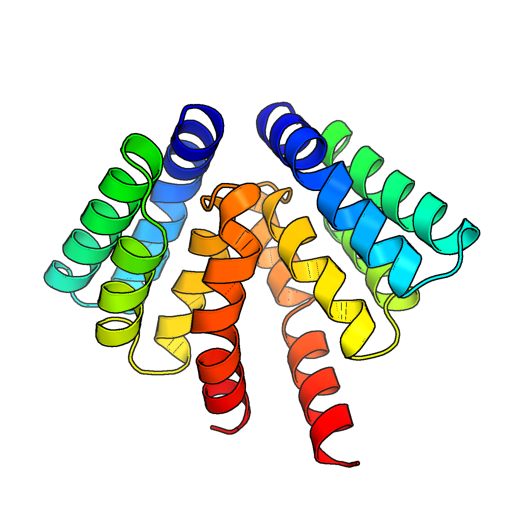. LEU A 1 81 ? -8.684 67.760 12.377 1.00 13.58 622 LEU A C 1
ATOM 607 O O . LEU A 1 81 ? -8.071 66.927 13.054 1.00 15.21 622 LEU A O 1
ATOM 612 N N . GLY A 1 82 ? -10.011 67.745 12.274 1.00 14.11 623 GLY A N 1
ATOM 613 C CA . GLY A 1 82 ? -10.766 66.707 12.956 1.00 15.49 623 GLY A CA 1
ATOM 614 C C . GLY A 1 82 ? -10.396 65.319 12.479 1.00 15.11 623 GLY A C 1
ATOM 615 O O . GLY A 1 82 ? -10.244 64.395 13.285 1.00 15.15 623 GLY A O 1
ATOM 616 N N . ARG A 1 83 ? -10.217 65.156 11.189 1.00 14.01 624 ARG A N 1
ATOM 617 C CA . ARG A 1 83 ? -9.788 63.836 10.670 1.00 15.66 624 ARG A CA 1
ATOM 618 C C . ARG A 1 83 ? -8.361 63.521 11.149 1.00 14.77 624 ARG A C 1
ATOM 619 O O . ARG A 1 83 ? -8.090 62.411 11.545 1.00 16.53 624 ARG A O 1
ATOM 627 N N . PHE A 1 84 ? -7.480 64.501 11.059 1.00 15.60 625 PHE A N 1
ATOM 628 C CA . PHE A 1 84 ? -6.080 64.286 11.486 1.00 16.10 625 PHE A CA 1
ATOM 629 C C . PHE A 1 84 ? -6.101 63.755 12.920 1.00 15.38 625 PHE A C 1
ATOM 630 O O . PHE A 1 84 ? -5.495 62.758 13.198 1.00 15.07 625 PHE A O 1
ATOM 638 N N . ASP A 1 85 ? -6.829 64.445 13.780 1.00 13.69 626 ASP A N 1
ATOM 639 C CA . ASP A 1 85 ? -6.838 64.053 15.204 1.00 16.06 626 ASP A CA 1
ATOM 640 C C . ASP A 1 85 ? -7.514 62.688 15.423 1.00 14.69 626 ASP A C 1
ATOM 641 O O . ASP A 1 85 ? -7.081 61.963 16.277 1.00 15.96 626 ASP A O 1
ATOM 646 N N . SER A 1 86 ? -8.559 62.392 14.655 1.00 15.01 627 SER A N 1
ATOM 647 C CA . SER A 1 86 ? -9.229 61.069 14.755 1.00 16.43 627 SER A CA 1
ATOM 648 C C . SER A 1 86 ? -8.229 59.946 14.495 1.00 15.92 627 SER A C 1
ATOM 649 O O . SER A 1 86 ? -8.371 58.899 15.067 1.00 17.74 627 SER A O 1
ATOM 652 N N . MET A 1 87 ? -7.264 60.206 13.621 1.00 15.14 628 MET A N 1
ATOM 653 C CA . MET A 1 87 ? -6.262 59.184 13.246 1.00 14.32 628 MET A CA 1
ATOM 654 C C . MET A 1 87 ? -5.055 59.247 14.207 1.00 18.93 628 MET A C 1
ATOM 655 O O . MET A 1 87 ? -4.570 58.191 14.539 1.00 16.25 628 MET A O 1
ATOM 660 N N A VAL A 1 88 ? -4.583 60.439 14.563 0.56 13.29 629 VAL A N 1
ATOM 661 N N B VAL A 1 88 ? -4.577 60.441 14.558 0.44 13.32 629 VAL A N 1
ATOM 662 C CA A VAL A 1 88 ? -3.328 60.535 15.374 0.56 13.77 629 VAL A CA 1
ATOM 663 C CA B VAL A 1 88 ? -3.325 60.530 15.376 0.44 13.77 629 VAL A CA 1
ATOM 664 C C A VAL A 1 88 ? -3.504 60.414 16.893 0.56 14.28 629 VAL A C 1
ATOM 665 C C B VAL A 1 88 ? -3.508 60.408 16.891 0.44 14.33 629 VAL A C 1
ATOM 666 O O A VAL A 1 88 ? -2.677 59.780 17.510 0.56 15.10 629 VAL A O 1
ATOM 667 O O B VAL A 1 88 ? -2.643 59.829 17.518 0.44 15.10 629 VAL A O 1
ATOM 674 N N . MET A 1 89 ? -4.625 60.889 17.429 1.00 16.98 630 MET A N 1
ATOM 675 C CA . MET A 1 89 ? -4.803 60.877 18.900 1.00 13.82 630 MET A CA 1
ATOM 676 C C . MET A 1 89 ? -4.723 59.460 19.486 1.00 13.74 630 MET A C 1
ATOM 677 O O . MET A 1 89 ? -4.071 59.306 20.501 1.00 15.22 630 MET A O 1
ATOM 682 N N . PRO A 1 90 ? -5.365 58.431 18.908 1.00 17.23 631 PRO A N 1
ATOM 683 C CA . PRO A 1 90 ? -5.194 57.071 19.417 1.00 14.24 631 PRO A CA 1
ATOM 684 C C . PRO A 1 90 ? -3.735 56.594 19.370 1.00 17.33 631 PRO A C 1
ATOM 685 O O . PRO A 1 90 ? -3.349 55.844 20.210 1.00 17.68 631 PRO A O 1
ATOM 689 N N . VAL A 1 91 ? -2.985 57.060 18.381 1.00 14.63 632 VAL A N 1
ATOM 690 C CA . VAL A 1 91 ? -1.564 56.639 18.217 1.00 15.20 632 VAL A CA 1
ATOM 691 C C . VAL A 1 91 ? -0.716 57.357 19.276 1.00 15.86 632 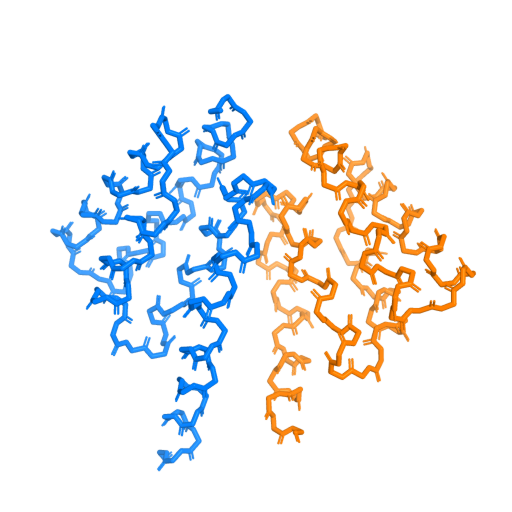VAL A C 1
ATOM 692 O O . VAL A 1 91 ? 0.212 56.764 19.781 1.00 16.70 632 VAL A O 1
ATOM 696 N N . GLU A 1 92 ? -1.068 58.584 19.605 1.00 14.83 633 GLU A N 1
ATOM 697 C CA . GLU A 1 92 ? -0.357 59.290 20.693 1.00 17.01 633 GLU A CA 1
ATOM 698 C C . GLU A 1 92 ? -0.579 58.531 22.009 1.00 17.37 633 GLU A C 1
ATOM 699 O O . GLU A 1 92 ? 0.358 58.401 22.783 1.00 17.39 633 GLU A O 1
ATOM 705 N N . LEU A 1 93 ? -1.819 58.097 22.245 1.00 16.91 634 LEU A N 1
ATOM 706 C CA . LEU A 1 93 ? -2.079 57.383 23.490 1.00 17.56 634 LEU A CA 1
ATOM 707 C C . LEU A 1 93 ? -1.331 56.051 23.525 1.00 18.11 634 LEU A C 1
ATOM 708 O O . LEU A 1 93 ? -0.737 55.696 24.550 1.00 18.47 634 LEU A O 1
ATOM 713 N N . GLU A 1 94 ? -1.318 55.317 22.408 1.00 15.94 635 GLU A N 1
ATOM 714 C CA . GLU A 1 94 ? -0.580 54.056 22.378 1.00 15.97 635 GLU A CA 1
ATOM 715 C C . GLU A 1 94 ? 0.900 54.286 22.637 1.00 16.93 635 GLU A C 1
ATOM 716 O O . GLU A 1 94 ? 1.547 53.490 23.323 1.00 18.70 635 GLU A O 1
ATOM 722 N N . ALA A 1 95 ? 1.448 55.375 22.097 1.00 15.65 636 ALA A N 1
ATOM 723 C CA . ALA A 1 95 ? 2.863 55.669 22.301 1.00 16.75 636 ALA A CA 1
ATOM 724 C C . ALA A 1 95 ? 3.155 55.959 23.766 1.00 18.85 636 ALA A C 1
ATOM 725 O O . ALA A 1 95 ? 4.210 55.572 24.287 1.00 20.88 636 ALA A O 1
ATOM 727 N N . PHE A 1 96 ? 2.243 56.627 24.447 1.00 17.83 637 PHE A N 1
ATOM 728 C CA . PHE A 1 96 ? 2.434 56.881 25.895 1.00 19.65 637 PHE A CA 1
ATOM 729 C C . PHE A 1 96 ? 2.470 55.541 26.626 1.00 24.53 637 PHE A C 1
ATOM 730 O O . PHE A 1 96 ? 3.249 55.379 27.545 1.00 20.41 637 PHE A O 1
ATOM 738 N N . GLU A 1 97 ? 1.610 54.624 26.205 1.00 20.90 638 GLU A N 1
ATOM 739 C CA . GLU A 1 97 ? 1.561 53.283 26.835 1.00 27.89 638 GLU A CA 1
ATOM 740 C C . GLU A 1 97 ? 2.897 52.607 26.610 1.00 30.07 638 GLU A C 1
ATOM 741 O O . GLU A 1 97 ? 3.359 51.925 27.502 1.00 39.24 638 GLU A O 1
ATOM 747 N N . ALA A 1 98 ? 3.459 52.768 25.423 1.00 28.38 639 ALA A N 1
ATOM 748 C CA . ALA A 1 98 ? 4.749 52.124 25.103 1.00 23.47 639 ALA A CA 1
ATOM 749 C C . ALA A 1 98 ? 5.844 52.683 26.017 1.00 33.67 639 ALA A C 1
ATOM 750 O O . ALA A 1 98 ? 6.644 51.904 26.511 1.00 40.58 639 ALA A O 1
ATOM 752 N N . LEU A 1 99 ? 5.863 53.990 26.228 1.00 28.58 640 LEU A N 1
ATOM 753 C CA . LEU A 1 99 ? 6.855 54.616 27.149 1.00 31.79 640 LEU A CA 1
ATOM 754 C C . LEU A 1 99 ? 6.615 54.146 28.586 1.00 40.36 640 LEU A C 1
ATOM 755 O O . LEU A 1 99 ? 7.589 53.851 29.274 1.00 41.83 640 LEU A O 1
ATOM 760 N N . LYS A 1 100 ? 5.359 54.054 29.002 1.00 38.22 641 LYS A N 1
ATOM 761 C CA . LYS A 1 100 ? 5.011 53.640 30.382 1.00 41.99 641 LYS A CA 1
ATOM 762 C C . LYS A 1 100 ? 5.315 52.158 30.650 1.00 47.28 641 LYS A C 1
ATOM 763 O O . LYS A 1 100 ? 5.824 51.862 31.736 1.00 55.71 641 LYS A O 1
ATOM 769 N N . SER A 1 101 ? 5.016 51.261 29.714 1.00 48.18 642 SER A N 1
ATOM 770 C CA . SER A 1 101 ? 5.208 49.797 29.907 1.00 55.09 642 SER A CA 1
ATOM 771 C C . SER A 1 101 ? 6.686 49.436 29.939 1.00 62.61 642 SER A C 1
ATOM 772 O O . SER A 1 101 ? 6.980 48.265 30.246 1.00 69.68 642 SER A O 1
ATOM 775 N N . ARG A 1 102 ? 7.571 50.401 29.691 1.00 58.51 643 ARG A N 1
ATOM 776 C CA . ARG A 1 102 ? 9.027 50.133 29.642 1.00 55.60 643 ARG A CA 1
ATOM 777 C C . ARG A 1 102 ? 9.636 50.333 31.033 1.00 64.74 643 ARG A C 1
ATOM 778 O O . ARG A 1 102 ? 10.132 51.437 31.297 1.00 65.04 643 ARG A O 1
ATOM 780 N N . VAL B 1 6 ? 4.740 88.578 12.416 1.00 69.09 547 VAL B N 1
ATOM 781 C CA . VAL B 1 6 ? 3.382 88.629 13.025 1.00 53.55 547 VAL B CA 1
ATOM 782 C C . VAL B 1 6 ? 2.458 88.112 11.954 1.00 38.21 547 VAL B C 1
ATOM 783 O O . VAL B 1 6 ? 1.849 87.115 12.203 1.00 22.02 547 VAL B O 1
ATOM 785 N N . ASN B 1 7 ? 2.670 88.600 10.734 1.00 45.57 548 ASN B N 1
ATOM 786 C CA . ASN B 1 7 ? 1.720 88.328 9.639 1.00 44.03 548 ASN B CA 1
ATOM 787 C C . ASN B 1 7 ? 1.382 86.848 9.453 1.00 21.41 548 ASN B C 1
ATOM 788 O O . ASN B 1 7 ? 0.220 86.597 9.363 1.00 24.79 548 ASN B O 1
ATOM 793 N N . GLU B 1 8 ? 2.343 85.931 9.405 1.00 21.33 549 GLU B N 1
ATOM 794 C CA . GLU B 1 8 ? 1.920 84.527 9.172 1.00 18.58 549 GLU B CA 1
ATOM 795 C C . GLU B 1 8 ? 1.114 84.012 10.366 1.00 17.32 549 GLU B C 1
ATOM 796 O O . GLU B 1 8 ? 0.190 83.247 10.153 1.00 19.01 549 GLU B O 1
ATOM 802 N N . GLN B 1 9 ? 1.549 84.378 11.561 1.00 16.71 550 GLN B N 1
ATOM 803 C CA . GLN B 1 9 ? 0.850 83.950 12.796 1.00 17.68 550 GLN B CA 1
ATOM 804 C C . GLN B 1 9 ? -0.515 84.637 12.872 1.00 15.20 550 GLN B C 1
ATOM 805 O O . GLN B 1 9 ? -1.463 84.002 13.284 1.00 16.11 550 GLN B O 1
ATOM 811 N N . VAL B 1 10 ? -0.566 85.900 12.448 1.00 16.30 551 VAL B N 1
ATOM 812 C CA . VAL B 1 10 ? -1.872 86.618 12.423 1.00 14.59 551 VAL B CA 1
ATOM 813 C C . VAL B 1 10 ? -2.819 85.918 11.446 1.00 17.49 551 VAL B C 1
ATOM 814 O O . VAL B 1 10 ? -3.957 85.678 11.799 1.00 17.78 551 VAL B O 1
ATOM 818 N N . GLN B 1 11 ? -2.318 85.560 10.276 1.00 17.82 552 GLN B N 1
ATOM 819 C CA . GLN B 1 11 ? -3.163 84.871 9.270 1.00 21.26 552 GLN B CA 1
ATOM 820 C C . GLN B 1 11 ? -3.593 83.490 9.799 1.00 19.92 552 GLN B C 1
ATOM 821 O O . GLN B 1 11 ? -4.726 83.125 9.622 1.00 20.56 552 GLN B O 1
ATOM 827 N N . ALA B 1 12 ? -2.681 82.778 10.445 1.00 17.62 553 ALA B N 1
ATOM 828 C CA . ALA B 1 12 ? -2.999 81.447 11.009 1.00 16.65 553 ALA B CA 1
ATOM 829 C C . ALA B 1 12 ? -4.089 81.567 12.077 1.00 19.88 553 ALA B C 1
ATOM 830 O O . ALA B 1 12 ? -4.957 80.723 12.116 1.00 18.15 553 ALA B O 1
ATOM 832 N N . TRP B 1 13 ? -4.000 82.603 12.890 1.00 16.90 554 TRP B N 1
ATOM 833 C CA . TRP B 1 13 ? -5.006 82.832 13.955 1.00 15.00 554 TRP B CA 1
ATOM 834 C C . TRP B 1 13 ? -6.366 83.210 13.356 1.00 19.04 554 TRP B C 1
ATOM 835 O O . TRP B 1 13 ? -7.350 82.735 13.816 1.00 19.36 554 TRP B O 1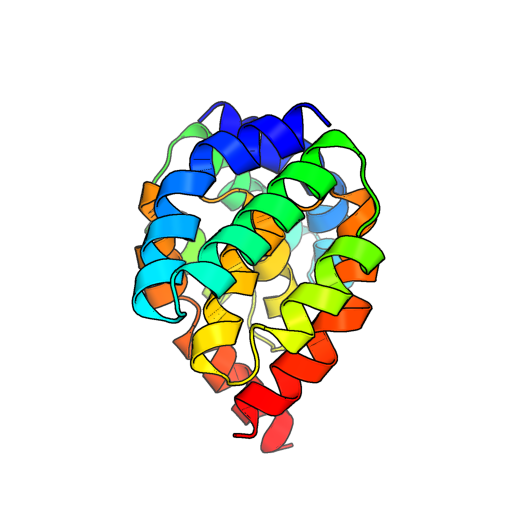
ATOM 846 N N . GLU B 1 14 ? -6.357 84.062 12.350 1.00 18.80 555 GLU B N 1
ATOM 847 C CA . GLU B 1 14 ? -7.630 84.476 11.713 1.00 20.54 555 GLU B CA 1
ATOM 848 C C . GLU B 1 14 ? -8.332 83.270 11.076 1.00 23.70 555 GLU B C 1
ATOM 849 O O . GLU B 1 14 ? -9.536 83.174 11.183 1.00 20.77 555 GLU B O 1
ATOM 855 N N . SER B 1 15 ? -7.557 82.380 10.473 1.00 18.22 556 SER B N 1
ATOM 856 C CA . SER B 1 15 ? -8.142 81.171 9.852 1.00 17.65 556 SER B CA 1
ATOM 857 C C . SER B 1 15 ? -8.606 80.154 10.895 1.00 16.56 556 SER B C 1
ATOM 858 O O . SER B 1 15 ? -9.512 79.411 10.594 1.00 20.71 556 SER B O 1
ATOM 861 N N . ARG B 1 16 ? -8.016 80.174 12.087 1.00 17.34 557 ARG B N 1
ATOM 862 C CA . ARG B 1 16 ? -8.330 79.155 13.123 1.00 16.29 557 ARG B CA 1
ATOM 863 C C . ARG B 1 16 ? -9.219 79.693 14.260 1.00 20.55 557 ARG B C 1
ATOM 864 O O . ARG B 1 16 ? -9.718 78.898 15.007 1.00 19.49 557 ARG B O 1
ATOM 872 N N . ARG B 1 17 ? -9.386 81.003 14.337 1.00 20.85 558 ARG B N 1
ATOM 873 C CA . ARG B 1 17 ? -10.190 81.627 15.426 1.00 19.72 558 ARG B CA 1
ATOM 874 C C . ARG B 1 17 ? -11.610 81.048 15.481 1.00 19.41 558 ARG B C 1
ATOM 875 O O . ARG B 1 17 ? -12.042 80.731 16.564 1.00 20.57 558 ARG B O 1
ATOM 883 N N . PRO B 1 18 ? -12.359 80.911 14.362 1.00 19.63 559 PRO B N 1
ATOM 884 C CA . PRO B 1 18 ? -13.664 80.306 14.457 1.00 17.75 559 PRO B CA 1
ATOM 885 C C . PRO B 1 18 ? -13.647 78.929 15.117 1.00 21.68 559 PRO B C 1
ATOM 886 O O . PRO B 1 18 ? -14.430 78.693 15.960 1.00 21.92 559 PRO B O 1
ATOM 890 N N . LEU B 1 19 ? -12.758 78.063 14.644 1.00 16.66 560 LEU B N 1
ATOM 891 C CA . LEU B 1 19 ? -12.703 76.720 15.213 1.00 16.55 560 LEU B CA 1
ATOM 892 C C . LEU B 1 19 ? -12.254 76.755 16.667 1.00 17.25 560 LEU B C 1
ATOM 893 O O . LEU B 1 19 ? -12.813 76.045 17.508 1.00 17.69 560 LEU B O 1
ATOM 898 N N . ILE B 1 20 ? -11.228 77.557 16.979 1.00 16.14 561 ILE B N 1
ATOM 899 C CA . ILE B 1 20 ? -10.732 77.616 18.351 1.00 16.85 561 ILE B CA 1
ATOM 900 C C . ILE B 1 20 ? -11.799 78.170 19.285 1.00 19.33 561 ILE B C 1
ATOM 901 O O . ILE B 1 20 ? -12.032 77.629 20.369 1.00 16.23 561 ILE B O 1
ATOM 906 N N . GLN B 1 21 ? -12.475 79.243 18.871 1.00 17.08 562 GLN B N 1
ATOM 907 C CA . GLN B 1 21 ? -13.528 79.807 19.712 1.00 19.31 562 GLN B CA 1
ATOM 908 C C . GLN B 1 21 ? -14.684 78.828 19.865 1.00 18.83 562 GLN B C 1
ATOM 909 O O . GLN B 1 21 ? -15.254 78.695 20.956 1.00 19.00 562 GLN B O 1
ATOM 915 N N . ASP B 1 22 ? -15.022 78.100 18.799 1.00 15.97 563 ASP B N 1
ATOM 916 C CA . ASP B 1 22 ? -16.133 77.158 18.900 1.00 15.49 563 ASP B CA 1
ATOM 917 C C . ASP B 1 22 ? -15.807 76.038 19.882 1.00 18.53 563 ASP B C 1
ATOM 918 O O . ASP B 1 22 ? -16.613 75.706 20.757 1.00 17.63 563 ASP B O 1
ATOM 923 N N . LEU B 1 23 ? -14.620 75.440 19.761 1.00 15.73 564 LEU B N 1
ATOM 924 C CA . LEU B 1 23 ? -14.243 74.409 20.719 1.00 16.36 564 LEU B CA 1
ATOM 925 C C . LEU B 1 23 ? -14.172 74.987 22.128 1.00 19.32 564 LEU B C 1
ATOM 926 O O . LEU B 1 23 ? -14.606 74.347 23.093 1.00 18.79 564 LEU B O 1
ATOM 931 N N . ALA B 1 24 ? -13.665 76.219 22.260 1.00 16.03 565 ALA B N 1
ATOM 932 C CA . ALA B 1 24 ? -13.509 76.814 23.582 1.00 17.46 565 ALA B CA 1
ATOM 933 C C . ALA B 1 24 ? -14.854 76.973 24.282 1.00 15.85 565 ALA B C 1
ATOM 934 O O . ALA B 1 24 ? -14.972 76.690 25.479 1.00 17.58 565 ALA B O 1
ATOM 936 N N . ARG B 1 25 ? -15.885 77.388 23.546 1.00 16.99 566 ARG B N 1
ATOM 937 C CA . ARG B 1 25 ? -17.196 77.556 24.166 1.00 16.28 566 ARG B CA 1
ATOM 938 C C . ARG B 1 25 ? -17.809 76.230 24.587 1.00 19.49 566 ARG B C 1
ATOM 939 O O . ARG B 1 25 ? -18.682 76.220 25.452 1.00 19.81 566 ARG B O 1
ATOM 947 N N . ARG B 1 26 ? -17.383 75.114 23.994 1.00 18.13 567 ARG B N 1
ATOM 948 C CA . ARG B 1 26 ? -17.861 73.811 24.440 1.00 18.69 567 ARG B CA 1
ATOM 949 C C . ARG B 1 26 ? -17.142 73.324 25.689 1.00 27.57 567 ARG B C 1
ATOM 950 O O . ARG B 1 26 ? -17.653 72.434 26.376 1.00 28.20 567 ARG B O 1
ATOM 958 N N . LEU B 1 27 ? -15.975 73.891 26.003 1.00 18.17 568 LEU B N 1
ATOM 959 C CA . LEU B 1 27 ? -15.141 73.417 27.098 1.00 19.88 568 LEU B CA 1
ATOM 960 C C . LEU B 1 27 ? -15.018 74.397 28.254 1.00 21.57 568 LEU B C 1
ATOM 961 O O . LEU B 1 27 ? -14.642 73.976 29.354 1.00 22.29 568 LEU B O 1
ATOM 966 N N . LEU B 1 28 ? -15.314 75.679 28.035 1.00 17.46 569 LEU B N 1
ATOM 967 C CA . LEU B 1 28 ? -15.000 76.734 28.990 1.00 19.23 569 LEU B CA 1
ATOM 968 C C . LEU B 1 28 ? -16.196 77.664 29.121 1.00 17.60 569 LEU B C 1
ATOM 969 O O . LEU B 1 28 ? -17.095 77.666 28.277 1.00 17.32 569 LEU B O 1
ATOM 974 N N . THR B 1 29 ? -16.141 78.505 30.147 1.00 17.89 570 THR B N 1
ATOM 975 C CA . THR B 1 29 ? -17.144 79.579 30.314 1.00 17.66 570 THR B CA 1
ATOM 976 C C . THR B 1 29 ? -16.803 80.697 29.320 1.00 17.26 570 THR B C 1
ATOM 977 O O . THR B 1 29 ? -15.693 80.756 28.874 1.00 16.99 570 THR B O 1
ATOM 981 N N . ASP B 1 30 ? -17.765 81.560 29.034 1.00 16.43 571 ASP B N 1
ATOM 982 C CA . ASP B 1 30 ? -17.550 82.636 28.035 1.00 15.41 571 ASP B CA 1
ATOM 983 C C . ASP B 1 30 ? -16.474 83.627 28.504 1.00 15.81 571 ASP B C 1
ATOM 984 O O . ASP B 1 30 ? -15.766 84.148 27.677 1.00 16.96 571 ASP B O 1
ATOM 989 N N . ASP B 1 31 ? -16.375 83.835 29.809 1.00 15.97 572 ASP B N 1
ATOM 990 C CA . ASP B 1 31 ? -15.309 84.719 30.331 1.00 16.23 572 ASP B CA 1
ATOM 991 C C . ASP B 1 31 ? -13.948 84.097 30.028 1.00 15.49 572 ASP B C 1
ATOM 992 O O . ASP B 1 31 ? -13.036 84.813 29.702 1.00 17.60 572 ASP B O 1
ATOM 997 N N . GLU B 1 32 ? -13.868 82.783 30.160 1.00 15.25 573 GLU B N 1
ATOM 998 C CA . GLU B 1 32 ? -12.600 82.071 29.860 1.00 15.32 573 GLU B CA 1
ATOM 999 C C . GLU B 1 32 ? -12.313 82.066 28.355 1.00 15.13 573 GLU B C 1
ATOM 1000 O O . GLU B 1 32 ? -11.186 82.212 27.986 1.00 15.19 573 GLU B O 1
ATOM 1006 N N . VAL B 1 33 ? -13.347 81.872 27.547 1.00 14.83 574 VAL B N 1
ATOM 1007 C CA . VAL B 1 33 ? -13.165 81.908 26.074 1.00 14.30 574 VAL B CA 1
ATOM 1008 C C . VAL B 1 33 ? -12.573 83.257 25.669 1.00 14.75 574 VAL B C 1
ATOM 1009 O O . VAL B 1 33 ? -11.682 83.286 24.859 1.00 15.28 574 VAL B O 1
ATOM 1013 N N . LEU B 1 34 ? -13.125 84.331 26.227 1.00 15.09 575 LEU B N 1
ATOM 1014 C CA . LEU B 1 34 ? -12.666 85.680 25.832 1.00 12.64 575 LEU B CA 1
ATOM 1015 C C . LEU B 1 34 ? -11.218 85.892 26.283 1.00 15.01 575 LEU B C 1
ATOM 1016 O O . LEU B 1 34 ? -10.460 86.455 25.546 1.00 15.57 575 LEU B O 1
ATOM 1021 N N . ALA B 1 35 ? -10.909 85.441 27.479 1.00 14.17 576 ALA B N 1
ATOM 1022 C CA . ALA B 1 35 ? -9.510 85.534 27.920 1.00 14.83 576 ALA B CA 1
ATOM 1023 C C . ALA B 1 35 ? -8.619 84.771 26.926 1.00 17.21 576 ALA B C 1
ATOM 1024 O O . ALA B 1 35 ? -7.607 85.300 26.565 1.00 15.63 576 ALA B O 1
ATOM 1026 N N . VAL B 1 36 ? -9.035 83.566 26.529 1.00 16.18 577 VAL B N 1
ATOM 1027 C CA . VAL B 1 36 ? -8.207 82.790 25.596 1.00 15.91 577 VAL B CA 1
ATOM 1028 C C . VAL B 1 36 ? -8.037 83.536 24.275 1.00 15.34 577 VAL B C 1
ATOM 1029 O O . VAL B 1 36 ? -6.924 83.650 23.750 1.00 14.98 577 VAL B O 1
ATOM 1033 N N . THR B 1 37 ? -9.134 84.045 23.700 1.00 13.46 578 THR B N 1
ATOM 1034 C CA . THR B 1 37 ? -9.003 84.720 22.405 1.00 12.95 578 THR B CA 1
ATOM 1035 C C . THR B 1 37 ? -8.223 86.026 22.524 1.00 16.94 578 THR B C 1
ATOM 1036 O O . THR B 1 37 ? -7.453 86.375 21.625 1.00 15.28 578 THR B O 1
ATOM 1040 N N . ARG B 1 38 ? -8.395 86.760 23.625 1.00 14.48 579 ARG B N 1
ATOM 1041 C CA . ARG B 1 38 ? -7.583 87.956 23.833 1.00 13.87 579 ARG B CA 1
ATOM 1042 C C . ARG B 1 38 ? -6.102 87.612 23.966 1.00 15.05 579 ARG B C 1
ATOM 1043 O O . ARG B 1 38 ? -5.246 88.334 23.440 1.00 15.88 579 ARG B O 1
ATOM 1051 N N . HIS B 1 39 ? -5.779 86.525 24.677 1.00 13.52 580 HIS B N 1
ATOM 1052 C CA . HIS B 1 39 ? -4.373 86.135 24.824 1.00 14.90 580 HIS B CA 1
ATOM 1053 C C . HIS B 1 39 ? -3.782 85.713 23.483 1.00 15.60 580 HIS B C 1
ATOM 1054 O O . HIS B 1 39 ? -2.638 86.066 23.167 1.00 15.34 580 HIS B O 1
ATOM 1061 N N . CYS B 1 40 ? -4.530 84.932 22.695 1.00 14.65 581 CYS B N 1
ATOM 1062 C CA . CYS B 1 40 ? -4.036 84.507 21.384 1.00 17.07 581 CYS B CA 1
ATOM 1063 C C . CYS B 1 40 ? -3.857 85.694 20.454 1.00 15.70 581 CYS B C 1
ATOM 1064 O O . CYS B 1 40 ? -2.836 85.816 19.765 1.00 15.64 581 CYS B O 1
ATOM 1067 N N . SER B 1 41 ? -4.840 86.589 20.423 1.00 14.97 582 SER B N 1
ATOM 1068 C CA . SER B 1 41 ? -4.726 87.758 19.563 1.00 14.17 582 SER B CA 1
ATOM 1069 C C . SER B 1 41 ? -3.518 88.602 19.942 1.00 15.44 582 SER B C 1
ATOM 1070 O O . SER B 1 41 ? -2.763 89.048 19.067 1.00 17.40 582 SER B O 1
ATOM 1073 N N . ARG B 1 42 ? -3.285 88.801 21.229 1.00 14.87 583 ARG B N 1
ATOM 1074 C CA . ARG B 1 42 ? -2.137 89.639 21.656 1.00 14.06 583 ARG B CA 1
ATOM 1075 C C . ARG B 1 42 ? -0.819 88.990 21.203 1.00 15.27 583 ARG B C 1
ATOM 1076 O O . ARG B 1 42 ? 0.047 89.664 20.710 1.00 15.01 583 ARG B O 1
ATOM 1084 N N . TYR B 1 43 ? -0.723 87.686 21.390 1.00 14.95 584 TYR B N 1
ATOM 1085 C CA . TYR B 1 43 ? 0.517 86.969 21.027 1.00 14.35 584 TYR B CA 1
ATOM 1086 C C . TYR B 1 43 ? 0.850 87.087 19.535 1.00 15.72 584 TYR B C 1
ATOM 1087 O O . TYR B 1 43 ? 1.977 87.386 19.189 1.00 15.16 584 TYR B O 1
ATOM 1096 N N . VAL B 1 44 ? -0.125 86.803 18.689 1.00 15.35 585 VAL B N 1
ATOM 1097 C CA . VAL B 1 44 ? 0.173 86.778 17.226 1.00 14.82 585 VAL B CA 1
ATOM 1098 C C . VAL B 1 44 ? 0.596 88.172 16.738 1.00 16.93 585 VAL B C 1
ATOM 1099 O O . VAL B 1 44 ? 1.371 88.250 15.817 1.00 17.15 585 VAL B O 1
ATOM 1103 N N . HIS B 1 45 ? 0.105 89.206 17.404 1.00 15.76 586 HIS B N 1
ATOM 1104 C CA . HIS B 1 45 ? 0.464 90.587 17.008 1.00 17.33 586 HIS B CA 1
ATOM 1105 C C . HIS B 1 45 ? 1.736 91.086 17.709 1.00 21.01 586 HIS B C 1
ATOM 1106 O O . HIS B 1 45 ? 2.468 91.838 17.077 1.00 24.78 586 HIS B O 1
ATOM 1113 N N . GLU B 1 46 ? 1.977 90.679 18.950 1.00 18.43 587 GLU B N 1
ATOM 1114 C CA . GLU B 1 46 ? 3.097 91.284 19.727 1.00 21.06 587 GLU B CA 1
ATOM 1115 C C . GLU B 1 46 ? 4.209 90.298 20.081 1.00 22.99 587 GLU B C 1
ATOM 1116 O O . GLU B 1 46 ? 5.271 90.747 20.468 1.00 22.11 587 GLU B O 1
ATOM 1122 N N . GLY B 1 47 ? 3.937 89.005 20.002 1.00 18.28 588 GLY B N 1
ATOM 1123 C CA . GLY B 1 47 ? 4.926 88.013 20.431 1.00 17.89 588 GLY B CA 1
ATOM 1124 C C . GLY B 1 47 ? 4.872 87.770 21.915 1.00 19.65 588 GLY B C 1
ATOM 1125 O O . GLY B 1 47 ? 3.976 88.266 22.558 1.00 22.04 588 GLY B O 1
ATOM 1126 N N . GLY B 1 48 ? 5.843 87.024 22.414 1.00 16.64 589 GLY B N 1
ATOM 1127 C CA . GLY B 1 48 ? 5.880 86.706 23.847 1.00 19.65 589 GLY B CA 1
ATOM 1128 C C . GLY B 1 48 ? 5.198 85.382 24.137 1.00 18.86 589 GLY B C 1
ATOM 1129 O O . GLY B 1 48 ? 4.110 85.395 24.683 1.00 18.46 589 GLY B O 1
ATOM 1130 N N . VAL B 1 49 ? 5.871 84.278 23.820 1.00 18.69 590 VAL B N 1
ATOM 1131 C CA . VAL B 1 49 ? 5.153 83.013 23.955 1.00 16.17 590 VAL B CA 1
ATOM 1132 C C . VAL B 1 49 ? 4.951 82.620 25.415 1.00 18.89 590 VAL B C 1
ATOM 1133 O O . VAL B 1 49 ? 3.956 81.968 25.751 1.00 17.03 590 VAL B O 1
ATOM 1137 N N . GLU B 1 50 ? 5.842 82.983 26.325 1.00 18.75 591 GLU B N 1
ATOM 1138 C CA . GLU B 1 50 ? 5.634 82.666 27.760 1.00 19.69 591 GLU B CA 1
ATOM 1139 C C . GLU B 1 50 ? 4.400 83.390 28.295 1.00 18.59 591 GLU B C 1
ATOM 1140 O O . GLU B 1 50 ? 3.693 82.812 29.083 1.00 20.00 591 GLU B O 1
ATOM 1146 N N . ASP B 1 51 ? 4.174 84.615 27.836 1.00 18.32 592 ASP B N 1
ATOM 1147 C CA . ASP B 1 51 ? 3.012 85.414 28.281 1.00 17.15 592 ASP B CA 1
ATOM 1148 C C . ASP B 1 51 ? 1.716 84.852 27.696 1.00 19.01 592 ASP B C 1
ATOM 1149 O O . ASP B 1 51 ? 0.674 85.213 28.178 1.00 21.11 592 ASP B O 1
ATOM 1154 N N . LEU B 1 52 ? 1.806 84.037 26.661 1.00 18.28 593 LEU B N 1
ATOM 1155 C CA . LEU B 1 52 ? 0.594 83.355 26.143 1.00 13.38 593 LEU B CA 1
ATOM 1156 C C . LEU B 1 52 ? 0.387 82.068 26.940 1.00 17.99 593 LEU B C 1
ATOM 1157 O O . LEU B 1 52 ? -0.700 81.836 27.396 1.00 16.83 593 LEU B O 1
ATOM 1162 N N . VAL B 1 53 ? 1.449 81.299 27.117 1.00 16.74 594 VAL B N 1
ATOM 1163 C CA . VAL B 1 53 ? 1.276 79.953 27.726 1.00 14.75 594 VAL B CA 1
ATOM 1164 C C . VAL B 1 53 ? 0.896 80.009 29.209 1.00 15.97 594 VAL B C 1
ATOM 1165 O O . VAL B 1 53 ? 0.024 79.268 29.596 1.00 17.45 594 VAL B O 1
ATOM 1169 N N . ARG B 1 54 ? 1.548 80.859 29.988 1.00 19.64 595 ARG B N 1
ATOM 1170 C CA . ARG B 1 54 ? 1.268 80.865 31.441 1.00 21.09 595 ARG B CA 1
ATOM 1171 C C . ARG B 1 54 ? -0.234 81.027 31.724 1.00 20.18 595 ARG B C 1
ATOM 1172 O O . ARG B 1 54 ? -0.782 80.207 32.429 1.00 20.14 595 ARG B O 1
ATOM 1180 N N . PRO B 1 55 ? -0.923 82.065 31.227 1.00 18.88 596 PRO B N 1
ATOM 1181 C CA . PRO B 1 55 ? -2.332 82.187 31.503 1.00 17.39 596 PRO B CA 1
ATOM 1182 C C . PRO B 1 55 ? -3.195 81.058 30.938 1.00 19.09 596 PRO B C 1
ATOM 1183 O O . PRO B 1 55 ? -4.127 80.720 31.550 1.00 19.91 596 PRO B O 1
ATOM 1187 N N . LEU B 1 56 ? -2.826 80.536 29.774 1.00 17.43 597 LEU B N 1
ATOM 1188 C CA . LEU B 1 56 ? -3.578 79.405 29.195 1.00 17.41 597 LEU B CA 1
ATOM 1189 C C . LEU B 1 56 ? -3.488 78.200 30.131 1.00 20.05 597 LEU B C 1
ATOM 1190 O O . LEU B 1 56 ? -4.452 77.517 30.281 1.00 18.65 597 LEU B O 1
ATOM 1195 N N . LEU B 1 57 ? -2.319 77.969 30.711 1.00 17.38 598 LEU B N 1
ATOM 1196 C CA . LEU B 1 57 ? -2.196 76.768 31.561 1.00 17.09 598 LEU B CA 1
ATOM 1197 C C . LEU B 1 57 ? -3.040 76.917 32.834 1.00 20.17 598 LEU B C 1
ATOM 1198 O O . LEU B 1 57 ? -3.478 75.911 33.363 1.00 23.08 598 LEU B O 1
ATOM 1203 N N . ALA B 1 58 ? -3.274 78.144 33.271 1.00 17.90 599 ALA B N 1
ATOM 1204 C CA . ALA B 1 58 ? -4.156 78.348 34.434 1.00 20.34 599 ALA B CA 1
ATOM 1205 C C . ALA B 1 58 ? -5.622 78.140 34.038 1.00 21.59 599 ALA B C 1
ATOM 1206 O O . ALA B 1 58 ? -6.382 77.679 34.870 1.00 22.89 599 ALA B O 1
ATOM 1208 N N . ILE B 1 59 ? -5.977 78.491 32.805 1.00 16.32 600 ILE B N 1
ATOM 1209 C CA . ILE B 1 59 ? -7.365 78.347 32.358 1.00 15.87 600 ILE B CA 1
ATOM 1210 C C . ILE B 1 59 ? -7.659 76.916 31.931 1.00 18.34 600 ILE B C 1
ATOM 1211 O O . ILE B 1 59 ? -8.721 76.366 32.242 1.00 19.37 600 ILE B O 1
ATOM 1216 N N . LEU B 1 60 ? -6.739 76.291 31.193 1.00 16.46 601 LEU B N 1
ATOM 1217 C CA . LEU B 1 60 ? -6.971 74.959 30.640 1.00 15.07 601 LEU B CA 1
ATOM 1218 C C . LEU B 1 60 ? -6.500 73.938 31.670 1.00 16.23 601 LEU B C 1
ATOM 1219 O O . LEU B 1 60 ? -5.440 73.311 31.548 1.00 19.04 601 LEU B O 1
ATOM 1224 N N . ASP B 1 61 ? -7.329 73.762 32.705 1.00 19.55 602 ASP B N 1
ATOM 1225 C CA . ASP B 1 61 ? -6.891 73.151 33.955 1.00 21.60 602 ASP B CA 1
ATOM 1226 C C . ASP B 1 61 ? -7.381 71.720 34.145 1.00 20.86 602 ASP B C 1
ATOM 1227 O O . ASP B 1 61 ? -7.419 71.242 35.284 1.00 23.29 602 ASP B O 1
ATOM 1232 N N . ARG B 1 62 ? -7.768 71.043 33.072 1.00 17.81 603 ARG B N 1
ATOM 1233 C CA . ARG B 1 62 ? -8.085 69.622 33.089 1.00 20.87 603 ARG B CA 1
ATOM 1234 C C . ARG B 1 62 ? -7.806 69.064 31.705 1.00 21.38 603 ARG B C 1
ATOM 1235 O O . ARG B 1 62 ? -7.731 69.824 30.729 1.00 20.86 603 ARG B O 1
ATOM 1243 N N . PRO B 1 63 ? -7.630 67.743 31.582 1.00 21.11 604 PRO B N 1
ATOM 1244 C CA . PRO B 1 63 ? -7.237 67.175 30.282 1.00 23.49 604 PRO B CA 1
ATOM 1245 C C . PRO B 1 63 ? -8.108 67.580 29.100 1.00 22.87 604 PRO B C 1
ATOM 1246 O O . PRO B 1 63 ? -7.552 67.899 28.045 1.00 22.04 604 PRO B O 1
ATOM 1250 N N . THR B 1 64 ? -9.439 67.597 29.232 1.00 22.56 605 THR B N 1
ATOM 1251 C CA . THR B 1 64 ? -10.260 67.943 28.071 1.00 19.55 605 THR B CA 1
ATOM 1252 C C . THR B 1 64 ? -10.018 69.379 27.622 1.00 21.62 605 THR B C 1
ATOM 1253 O O . THR B 1 64 ? -9.965 69.654 26.419 1.00 22.14 605 THR B O 1
ATOM 1257 N N . LYS B 1 65 ? -9.851 70.307 28.570 1.00 19.28 606 LYS B N 1
ATOM 1258 C CA . LYS B 1 65 ? -9.595 71.696 28.195 1.00 17.44 606 LYS B CA 1
ATOM 1259 C C . LYS B 1 65 ? -8.245 71.849 27.502 1.00 17.50 606 LYS B C 1
ATOM 1260 O O . LYS B 1 65 ? -8.074 72.738 26.658 1.00 17.74 606 LYS B O 1
ATOM 1266 N N . LEU B 1 66 ? -7.289 71.004 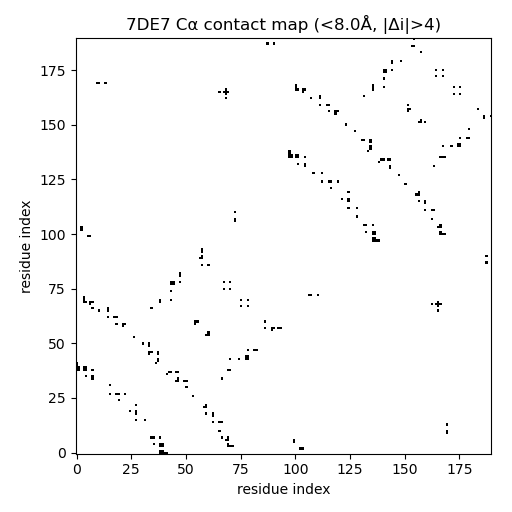27.824 1.00 18.34 607 LEU B N 1
ATOM 1267 C CA . LEU B 1 66 ? -5.950 71.094 27.206 1.00 16.85 607 LEU B CA 1
ATOM 1268 C C . LEU B 1 66 ? -6.028 70.796 25.706 1.00 20.04 607 LEU B C 1
ATOM 1269 O O . LEU B 1 66 ? -5.078 71.114 25.020 1.00 20.09 607 LEU B O 1
ATOM 1274 N N . LEU B 1 67 ? -7.107 70.157 25.257 1.00 18.26 608 LEU B N 1
ATOM 1275 C CA . LEU B 1 67 ? -7.295 69.965 23.825 1.00 16.57 608 LEU B CA 1
ATOM 1276 C C . LEU B 1 67 ? -7.183 71.281 23.066 1.00 19.32 608 LEU B C 1
ATOM 1277 O O . LEU B 1 67 ? -6.795 71.288 21.893 1.00 18.70 608 LEU B O 1
ATOM 1282 N N . LEU B 1 68 ? -7.506 72.407 23.714 1.00 18.02 609 LEU B N 1
ATOM 1283 C CA . LEU B 1 68 ? -7.461 73.682 23.004 1.00 15.68 609 LEU B CA 1
ATOM 1284 C C . LEU B 1 68 ? -6.042 74.059 22.621 1.00 17.37 609 LEU B C 1
ATOM 1285 O O . LEU B 1 68 ? -5.839 74.792 21.643 1.00 17.08 609 LEU B O 1
ATOM 1290 N N . LEU B 1 69 ? -5.059 73.539 23.342 1.00 18.69 610 LEU B N 1
ATOM 1291 C CA . LEU B 1 69 ? -3.641 73.878 23.058 1.00 16.72 610 LEU B CA 1
ATOM 1292 C C . LEU B 1 69 ? -3.173 73.282 21.728 1.00 18.80 610 LEU B C 1
ATOM 1293 O O . LEU B 1 69 ? -2.230 73.800 21.173 1.00 16.42 610 LEU B O 1
ATOM 1298 N N . ARG B 1 70 ? -3.824 72.220 21.273 1.00 16.30 611 ARG B N 1
ATOM 1299 C CA . ARG B 1 70 ? -3.448 71.614 19.974 1.00 15.93 611 ARG B CA 1
ATOM 1300 C C . ARG B 1 70 ? -3.566 72.655 18.871 1.00 15.89 611 ARG B C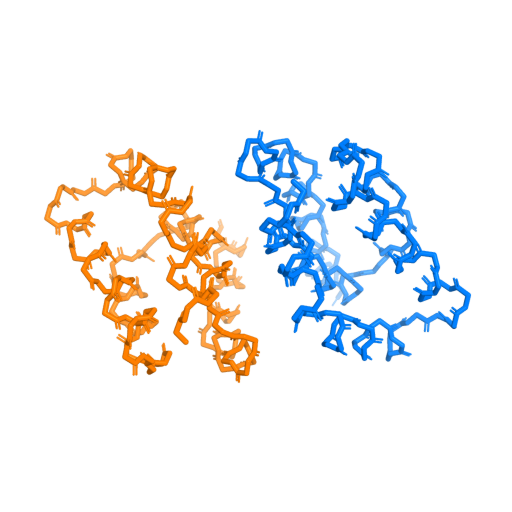 1
ATOM 1301 O O . ARG B 1 70 ? -2.614 72.856 18.146 1.00 17.73 611 ARG B O 1
ATOM 1309 N N . ASP B 1 71 ? -4.733 73.279 18.774 1.00 16.53 612 ASP B N 1
ATOM 1310 C CA . ASP B 1 71 ? -4.905 74.228 17.693 1.00 17.89 612 ASP B CA 1
ATOM 1311 C C . ASP B 1 71 ? -4.181 75.532 17.963 1.00 14.34 612 ASP B C 1
ATOM 1312 O O . ASP B 1 71 ? -3.755 76.203 17.016 1.00 20.36 612 ASP B O 1
ATOM 1317 N N . ILE B 1 72 ? -4.042 75.905 19.237 1.00 16.42 613 ILE B N 1
ATOM 1318 C CA . ILE B 1 72 ? -3.305 77.122 19.548 1.00 13.61 613 ILE B CA 1
ATOM 1319 C C . ILE B 1 72 ? -1.848 76.984 19.135 1.00 13.18 613 ILE B C 1
ATOM 1320 O O . ILE B 1 72 ? -1.232 77.954 18.679 1.00 14.58 613 ILE B O 1
ATOM 1325 N N . ARG B 1 73 ? -1.299 75.791 19.199 1.00 12.89 614 ARG B N 1
ATOM 1326 C CA . ARG B 1 73 ? 0.120 75.613 18.824 1.00 12.38 614 ARG B CA 1
ATOM 1327 C C . ARG B 1 73 ? 0.340 76.001 17.354 1.00 13.27 614 ARG B C 1
ATOM 1328 O O . ARG B 1 73 ? 1.431 76.409 17.011 1.00 14.10 614 ARG B O 1
ATOM 1336 N N . SER B 1 74 ? -0.682 75.862 16.530 1.00 13.30 615 SER B N 1
ATOM 1337 C CA . SER B 1 74 ? -0.509 76.178 15.112 1.00 12.09 615 SER B CA 1
ATOM 1338 C C . SER B 1 74 ? -0.308 77.664 14.850 1.00 14.71 615 SER B C 1
ATOM 1339 O O . SER B 1 74 ? 0.126 78.025 13.748 1.00 16.46 615 SER B O 1
ATOM 1342 N N . VAL B 1 75 ? -0.639 78.534 15.810 1.00 12.94 616 VAL B N 1
ATOM 1343 C CA . VAL B 1 75 ? -0.467 79.976 15.633 1.00 14.24 616 VAL B CA 1
ATOM 1344 C C . VAL B 1 75 ? 0.816 80.473 16.270 1.00 15.85 616 VAL B C 1
ATOM 1345 O O . VAL B 1 75 ? 1.093 81.679 16.237 1.00 16.74 616 VAL B O 1
ATOM 1349 N N . VAL B 1 76 ? 1.608 79.571 16.845 1.00 13.38 617 VAL B N 1
ATOM 1350 C CA . VAL B 1 76 ? 2.870 79.931 17.492 1.00 14.05 617 VAL B CA 1
ATOM 1351 C C . VAL B 1 76 ? 3.960 80.055 16.431 1.00 14.41 617 VAL B C 1
ATOM 1352 O O . VAL B 1 76 ? 4.085 79.206 15.536 1.00 15.46 617 VAL B O 1
ATOM 1356 N N . ALA B 1 77 ? 4.743 81.134 16.512 1.00 14.54 618 ALA B N 1
ATOM 1357 C CA . ALA B 1 77 ? 5.790 81.376 15.534 1.00 14.79 618 ALA B CA 1
ATOM 1358 C C . ALA B 1 77 ? 6.815 80.252 15.599 1.00 15.94 618 ALA B C 1
ATOM 1359 O O . ALA B 1 77 ? 7.102 79.738 16.683 1.00 15.78 618 ALA B O 1
ATOM 1361 N N . PRO B 1 78 ? 7.379 79.852 14.464 1.00 13.72 619 PRO B N 1
ATOM 1362 C CA . PRO B 1 78 ? 8.347 78.748 14.473 1.00 15.72 619 PRO B CA 1
ATOM 1363 C C . PRO B 1 78 ? 9.487 78.940 15.460 1.00 15.40 619 PRO B C 1
ATOM 1364 O O . PRO B 1 78 ? 9.873 77.974 16.135 1.00 16.76 619 PRO B O 1
ATOM 1368 N N . THR B 1 79 ? 10.008 80.168 15.600 1.00 15.56 620 THR B N 1
ATOM 1369 C CA . THR B 1 79 ? 11.078 80.395 16.568 1.00 15.60 620 THR B CA 1
ATOM 1370 C C . THR B 1 79 ? 10.616 80.260 18.013 1.00 14.70 620 THR B C 1
ATOM 1371 O O . THR B 1 79 ? 11.465 80.203 18.909 1.00 19.02 620 THR B O 1
ATOM 1375 N N . ASP B 1 80 ? 9.298 80.208 18.271 1.00 13.43 621 ASP B N 1
ATOM 1376 C CA . ASP B 1 80 ? 8.784 80.085 19.628 1.00 13.16 621 ASP B CA 1
ATOM 1377 C C . ASP B 1 80 ? 8.373 78.657 19.987 1.00 13.87 621 ASP B C 1
ATOM 1378 O O . ASP B 1 80 ? 8.003 78.401 21.137 1.00 13.80 621 ASP B O 1
ATOM 1383 N N . LEU B 1 81 ? 8.441 77.718 19.045 1.00 13.32 622 LEU B N 1
ATOM 1384 C CA . LEU B 1 81 ? 7.866 76.393 19.293 1.00 13.75 622 LEU B CA 1
ATOM 1385 C C . LEU B 1 81 ? 8.632 75.621 20.364 1.00 15.72 622 LEU B C 1
ATOM 1386 O O . LEU B 1 81 ? 8.029 74.913 21.172 1.00 16.30 622 LEU B O 1
ATOM 1391 N N . GLY B 1 82 ? 9.964 75.712 20.376 1.00 14.79 623 GLY B N 1
ATOM 1392 C CA . GLY B 1 82 ? 10.720 75.026 21.416 1.00 16.00 623 GLY B CA 1
ATOM 1393 C C . GLY B 1 82 ? 10.363 75.495 22.816 1.00 14.40 623 GLY B C 1
ATOM 1394 O O . GLY B 1 82 ? 10.189 74.682 23.727 1.00 15.07 623 GLY B O 1
ATOM 1395 N N . ARG B 1 83 ? 10.251 76.811 23.008 1.00 13.89 624 ARG B N 1
ATOM 1396 C CA . ARG B 1 83 ? 9.818 77.336 24.303 1.00 16.05 624 ARG B CA 1
ATOM 1397 C C . ARG B 1 83 ? 8.391 76.908 24.625 1.00 17.23 624 ARG B C 1
ATOM 1398 O O . ARG B 1 83 ? 8.099 76.520 25.757 1.00 15.48 624 ARG B O 1
ATOM 1406 N N . PHE B 1 84 ? 7.501 76.980 23.653 1.00 13.66 625 PHE B N 1
ATOM 1407 C CA . PHE B 1 84 ? 6.110 76.545 23.901 1.00 17.33 625 PHE B CA 1
ATOM 1408 C C . PHE B 1 84 ? 6.127 75.106 24.417 1.00 15.48 625 PHE B C 1
ATOM 1409 O O . PHE B 1 84 ? 5.515 74.809 25.422 1.00 15.18 625 PHE B O 1
ATOM 1417 N N . ASP B 1 85 ? 6.811 74.252 23.675 1.00 15.38 626 ASP B N 1
ATOM 1418 C CA . ASP B 1 85 ? 6.831 72.817 24.047 1.00 13.70 626 ASP B CA 1
ATOM 1419 C C . ASP B 1 85 ? 7.482 72.601 25.423 1.00 16.85 626 ASP B C 1
ATOM 1420 O O . ASP B 1 85 ? 7.029 71.748 26.147 1.00 17.43 626 ASP B O 1
ATOM 1425 N N . SER B 1 86 ? 8.545 73.350 25.709 1.00 16.17 627 SER B N 1
ATOM 1426 C CA . SER B 1 86 ? 9.188 73.186 27.011 1.00 17.01 627 SER B CA 1
ATOM 1427 C C . SER B 1 86 ? 8.212 73.430 28.147 1.00 21.73 627 SER B C 1
ATOM 1428 O O . SER B 1 86 ? 8.335 72.826 29.217 1.00 19.95 627 SER B O 1
ATOM 1431 N N . MET B 1 87 ? 7.214 74.258 27.914 1.00 17.67 628 MET B N 1
ATOM 1432 C CA . MET B 1 87 ? 6.252 74.631 28.973 1.00 16.40 628 MET B CA 1
ATOM 1433 C C . MET B 1 87 ? 5.035 73.697 28.962 1.00 18.53 628 MET B C 1
ATOM 1434 O O . MET B 1 87 ? 4.550 73.370 30.021 1.00 19.19 628 MET B O 1
ATOM 1439 N N . VAL B 1 88 ? 4.579 73.299 27.781 1.00 17.54 629 VAL B N 1
ATOM 1440 C CA . VAL B 1 88 ? 3.312 72.521 27.662 1.00 17.17 629 VAL B CA 1
ATOM 1441 C C . VAL B 1 88 ? 3.536 71.004 27.748 1.00 17.91 629 VAL B C 1
ATOM 1442 O O . VAL B 1 88 ? 2.700 70.324 28.279 1.00 18.02 629 VAL B O 1
ATOM 1446 N N . MET B 1 89 ? 4.653 70.527 27.229 1.00 17.55 630 MET B N 1
ATOM 1447 C CA . MET B 1 89 ? 4.866 69.056 27.210 1.00 16.44 630 MET B CA 1
ATOM 1448 C C . MET B 1 89 ? 4.805 68.411 28.614 1.00 19.14 630 MET B C 1
ATOM 1449 O O . MET B 1 89 ? 4.284 67.333 28.696 1.00 19.71 630 MET B O 1
ATOM 1454 N N . PRO B 1 90 ? 5.368 68.991 29.696 1.00 20.90 631 PRO B N 1
ATOM 1455 C CA . PRO B 1 90 ? 5.212 68.420 31.039 1.00 25.01 631 PRO B CA 1
ATOM 1456 C C . PRO B 1 90 ? 3.748 68.307 31.495 1.00 25.14 631 PRO B C 1
ATOM 1457 O O . PRO B 1 90 ? 3.414 67.393 32.161 1.00 24.87 631 PRO B O 1
ATOM 1461 N N . VAL B 1 91 ? 2.907 69.234 31.047 1.00 20.81 632 VAL B N 1
ATOM 1462 C CA . VAL B 1 91 ? 1.458 69.209 31.391 1.00 19.89 632 VAL B CA 1
ATOM 1463 C C . VAL B 1 91 ? 0.764 68.154 30.529 1.00 21.32 632 VAL B C 1
ATOM 1464 O O . VAL B 1 91 ? -0.112 67.475 31.012 1.00 21.07 632 VAL B O 1
ATOM 1468 N N . GLU B 1 92 ? 1.199 68.044 29.278 1.00 21.80 633 GLU B N 1
ATOM 1469 C CA . GLU B 1 92 ? 0.635 66.989 28.407 1.00 20.65 633 GLU B CA 1
ATOM 1470 C C . GLU B 1 92 ? 0.909 65.617 29.037 1.00 24.37 633 GLU B C 1
ATOM 1471 O O . GLU B 1 92 ? 0.036 64.773 29.017 1.00 21.59 633 GLU B O 1
ATOM 1477 N N . LEU B 1 93 ? 2.121 65.428 29.532 1.00 21.04 634 LEU B N 1
ATOM 1478 C CA . LEU B 1 93 ? 2.471 64.127 30.146 1.00 25.16 634 LEU B CA 1
ATOM 1479 C C . LEU B 1 93 ? 1.574 63.822 31.359 1.00 30.39 634 LEU B C 1
ATOM 1480 O O . LEU B 1 93 ? 1.204 62.671 31.531 1.00 27.01 634 LEU B O 1
ATOM 1485 N N . GLU B 1 94 ? 1.203 64.844 32.129 1.00 29.85 635 GLU B N 1
ATOM 1486 C CA . GLU B 1 94 ? 0.271 64.647 33.278 1.00 26.65 635 GLU B CA 1
ATOM 1487 C C . GLU B 1 94 ? -1.139 64.320 32.803 1.00 36.11 635 GLU B C 1
ATOM 1488 O O . GLU B 1 94 ? -1.777 63.489 33.426 1.00 36.07 635 GLU B O 1
ATOM 1494 N N . ALA B 1 95 ? -1.597 64.929 31.720 1.00 28.91 636 ALA B N 1
ATOM 1495 C CA . ALA B 1 95 ? -2.928 64.595 31.172 1.00 25.80 636 ALA B CA 1
ATOM 1496 C C . ALA B 1 95 ? -2.975 63.140 30.700 1.00 30.31 636 ALA B C 1
ATOM 1497 O O . ALA B 1 95 ? -4.025 62.517 30.798 1.00 32.25 636 ALA B O 1
ATOM 1499 N N . PHE B 1 96 ? -1.862 62.646 30.185 1.00 29.40 637 PHE B N 1
ATOM 1500 C CA . PHE B 1 96 ? -1.830 61.263 29.661 1.00 31.89 637 PHE B CA 1
ATOM 1501 C C . PHE B 1 96 ? -1.931 60.312 30.840 1.00 33.99 637 PHE B C 1
ATOM 1502 O O . PHE B 1 96 ? -2.660 59.320 30.750 1.00 36.50 637 PHE B O 1
ATOM 1510 N N . GLU B 1 97 ? -1.222 60.634 31.908 1.00 29.42 638 GLU B N 1
ATOM 1511 C CA . GLU B 1 97 ? -1.251 59.776 33.100 1.00 39.00 638 GLU B CA 1
ATOM 1512 C C . GLU B 1 97 ? -2.682 59.736 33.648 1.00 50.07 638 GLU B C 1
ATOM 1513 O O . GLU B 1 97 ? -3.147 58.645 34.003 1.00 39.51 638 GLU B O 1
ATOM 1519 N N . ALA B 1 98 ? -3.322 60.898 33.749 1.00 41.54 639 ALA B N 1
ATOM 1520 C CA . ALA B 1 98 ? -4.727 60.972 34.183 1.00 40.33 639 ALA B CA 1
ATOM 1521 C C . ALA B 1 98 ? -5.576 60.084 33.281 1.00 35.91 639 ALA B C 1
ATOM 1522 O O . ALA B 1 98 ? -6.451 59.413 33.844 1.00 63.16 639 ALA B O 1
#

Organism: Mus musculus (NCBI:txid10090)